Protein AF-0000000084537344 (afdb_homodimer)

Organism: NCBI:txid1434108

Radius of gyration: 18.55 Å; Cα contacts (8 Å, |Δi|>4): 635; chains: 2; bounding box: 36×54×53 Å

Nearest PDB structures (fol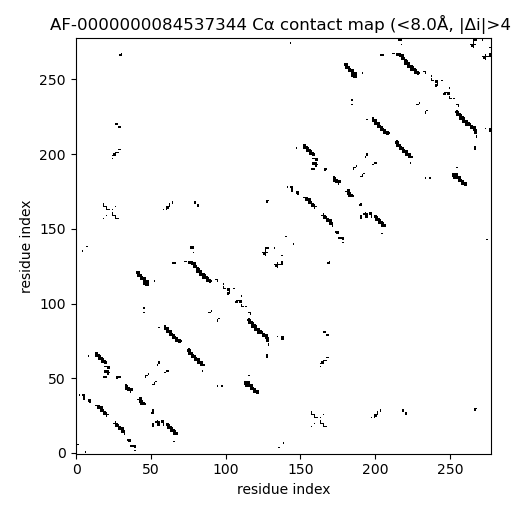dseek):
  3in6-assembly1_B  TM=8.539E-01  e=4.426E-10  Syntrophomonas wolfei subsp. wolfei str. Goettingen G311
  7kq2-assembly1_A  TM=8.344E-01  e=8.723E-08  Streptococcus sp.
  7kpz-assembly1_A  TM=8.239E-01  e=2.965E-07  Streptococcus sp.
  2htd-assembly1_A  TM=7.863E-01  e=4.049E-06  Lactobacillus delbrueckii subsp. bulgaricus ATCC BAA-365
  5jv4-assembly2_E  TM=6.697E-01  e=5.528E-05  Mycolicibacterium smegmatis

InterPro domains:
  IPR011576 Pyridoxamine 5'-phosphate oxidase, N-terminal [PF01243] (7-120)
  IPR012349 FMN-binding split barrel [G3DSA:2.30.110.10] (1-130)

pLDDT: mean 96.28, std 4.37, range [62.84, 98.94]

Sequence (278 aa):
MTSKLMDYFNKQPRIGVLSTASKDGKVDSAVFGSPQMIDEKTVVVATGKNRTFSNLQENPYAMFLIMEPGADIMAWKGIRVYLKLKESATSGEMLDMIKSQIAKMAGEEAAKMIYATATFEIIELRPLVDMGQGWEKSIMTSKLMDYFNKQPRIGVLSTASKDGKVDSAVFGSPQMIDEKTVVVATGKNRTFSNLQENPYAMFLIMEPGADIMAWKGIRVYLKLKESATSGEMLDMIKSQIAKMAGEEAAKMIYATATFEIIELRPLVDMGQGWEKSI

Foldseek 3Di:
DADPVQCVVLDPDWWKKKKAAAPVGRIDIDTANAWHDPHPWKIKGWAAPDPRVVRCVHFFKMKMWIWDDDPDPVGIATKIWIKGWPDKDQDDDVLVVSLVVCCVVPNNVRSVRTGMMTMITTDDMAIPDHPPPGNVVRD/DADPVQCVVLDPDWWKKKKAAAPVGRIDIDTANAWHDPHPWKIKGWAAPDPRVVRCVHFFKMKMWIWDDDPDPVGIFTKIWIKGWPDKDQDDDVLVVSLVVCCVVPNNVRSVRTGMMTMITTDDMAIPDHPPPGNVVRD

Solvent-accessible surface area (backbone atoms only — not comparable to full-atom values): 14701 Å² total; per-residue (Å²): 132,81,50,72,63,48,52,59,63,54,47,77,89,68,48,29,38,42,30,29,17,26,72,89,26,51,37,48,72,40,77,45,80,52,59,34,57,81,50,97,50,34,36,38,31,62,36,36,91,42,69,64,49,56,16,48,74,65,21,48,28,25,26,43,37,37,51,42,90,45,95,45,79,88,56,37,31,21,33,33,40,30,32,36,55,75,50,69,39,75,63,56,70,66,48,51,52,51,36,52,52,35,27,74,75,68,31,62,74,57,22,67,50,53,46,32,34,39,35,25,37,61,76,48,76,35,22,51,76,76,82,79,73,51,36,76,75,24,103,131,81,49,74,63,47,52,60,64,56,48,77,88,70,50,31,38,42,31,29,16,25,73,89,27,52,36,48,71,40,78,45,80,52,59,34,59,82,49,96,51,33,36,38,30,63,36,38,92,42,69,64,49,57,18,49,75,63,22,47,28,24,26,42,36,37,51,40,90,45,95,45,82,89,55,36,31,21,32,32,40,30,30,35,55,73,49,70,39,74,63,57,69,67,49,53,52,52,35,53,53,35,26,73,76,69,30,61,72,56,23,68,50,51,44,30,33,38,34,26,36,62,76,46,77,35,23,50,75,76,81,80,72,52,37,75,74,24,104

Structure (mmCIF, N/CA/C/O backbone):
data_AF-0000000084537344-model_v1
#
loop_
_entity.id
_entity.type
_entity.pdbx_description
1 polymer "Pyridoxamine 5'-phosphate oxidase N-terminal domain-containing protein"
#
loop_
_atom_site.group_PDB
_atom_site.id
_atom_site.type_symbol
_atom_site.label_atom_id
_atom_site.label_alt_id
_atom_site.label_comp_id
_atom_site.label_asym_id
_atom_site.label_entity_id
_atom_site.label_seq_id
_atom_site.pdbx_PDB_ins_code
_atom_site.Cartn_x
_atom_site.Cartn_y
_atom_site.Cartn_z
_atom_site.occupancy
_atom_site.B_iso_or_equiv
_atom_site.auth_seq_id
_atom_site.auth_comp_id
_atom_site.auth_asym_id
_atom_site.auth_atom_id
_atom_site.pdbx_PDB_model_num
ATOM 1 N N . MET A 1 1 ? 9.188 12.961 26.266 1 62.84 1 MET A N 1
ATOM 2 C CA . MET A 1 1 ? 9.992 11.984 25.547 1 62.84 1 MET A CA 1
ATOM 3 C C . MET A 1 1 ? 9.148 11.227 24.516 1 62.84 1 MET A C 1
ATOM 5 O O . MET A 1 1 ? 7.988 10.906 24.781 1 62.84 1 MET A O 1
ATOM 9 N N . THR A 1 2 ? 9.617 11.172 23.25 1 76.44 2 THR A N 1
ATOM 10 C CA . THR A 1 2 ? 8.805 10.484 22.25 1 76.44 2 THR A CA 1
ATOM 11 C C . THR A 1 2 ? 8.914 8.977 22.422 1 76.44 2 THR A C 1
ATOM 13 O O . THR A 1 2 ? 9.867 8.477 23.016 1 76.44 2 THR A O 1
ATOM 16 N N . SER A 1 3 ? 7.832 8.32 22.125 1 91.75 3 SER A N 1
ATOM 17 C CA . SER A 1 3 ? 7.84 6.863 22.188 1 91.75 3 SER A CA 1
ATOM 18 C C . SER A 1 3 ? 8.641 6.266 21.031 1 91.75 3 SER A C 1
ATOM 20 O O . SER A 1 3 ? 8.922 6.945 20.047 1 91.75 3 SER A O 1
ATOM 22 N N . LYS A 1 4 ? 9.062 5.023 21.25 1 94.88 4 LYS A N 1
ATOM 23 C CA . LYS A 1 4 ? 9.75 4.262 20.203 1 94.88 4 LYS A CA 1
ATOM 24 C C . LYS A 1 4 ? 8.961 4.277 18.891 1 94.88 4 LYS A C 1
ATOM 26 O O . LYS A 1 4 ? 9.539 4.418 17.812 1 94.88 4 LYS A O 1
ATOM 31 N N . LEU A 1 5 ? 7.633 4.145 18.984 1 96.69 5 LEU A N 1
ATOM 32 C CA . LEU A 1 5 ? 6.758 4.148 17.828 1 96.69 5 LEU A CA 1
ATOM 33 C C . LEU A 1 5 ? 6.816 5.492 17.109 1 96.69 5 LEU A C 1
ATOM 35 O O . LEU A 1 5 ? 7 5.543 15.883 1 96.69 5 LEU A O 1
ATOM 39 N N . MET A 1 6 ? 6.625 6.539 17.859 1 97.38 6 MET A N 1
ATOM 40 C CA . MET A 1 6 ? 6.625 7.879 17.266 1 97.38 6 MET A CA 1
ATOM 41 C C . MET A 1 6 ? 7.965 8.18 16.594 1 97.38 6 MET A C 1
ATOM 43 O O . MET A 1 6 ? 8.008 8.75 15.516 1 97.38 6 MET A O 1
ATOM 47 N N . ASP A 1 7 ? 9.094 7.766 17.266 1 97.19 7 ASP A N 1
ATOM 48 C CA . ASP A 1 7 ? 10.422 7.98 16.703 1 97.19 7 ASP A CA 1
ATOM 49 C C . ASP A 1 7 ? 10.586 7.246 15.375 1 97.19 7 ASP A C 1
ATOM 51 O O . ASP A 1 7 ? 11.078 7.816 14.398 1 97.19 7 ASP A O 1
ATOM 55 N N . TYR A 1 8 ? 10.133 6.031 15.359 1 97.56 8 TYR A N 1
ATOM 56 C CA . TYR A 1 8 ? 10.258 5.227 14.148 1 97.56 8 TYR A CA 1
ATOM 57 C C . TYR A 1 8 ? 9.352 5.762 13.047 1 97.56 8 TYR A C 1
ATOM 59 O O . TYR A 1 8 ? 9.789 5.926 11.906 1 97.56 8 TYR A O 1
ATOM 67 N N . PHE A 1 9 ? 8.125 6.094 13.43 1 98.19 9 PHE A N 1
ATOM 68 C CA . PHE A 1 9 ? 7.105 6.535 12.484 1 98.19 9 PHE A CA 1
ATOM 69 C C . PHE A 1 9 ? 7.527 7.828 11.797 1 98.19 9 PHE A C 1
ATOM 71 O O . PHE A 1 9 ? 7.297 8.008 10.602 1 98.19 9 PHE A O 1
ATOM 78 N N . ASN A 1 10 ? 8.164 8.688 12.539 1 97.19 10 ASN A N 1
ATOM 79 C CA . ASN A 1 10 ? 8.43 10.039 12.047 1 97.19 10 ASN A CA 1
ATOM 80 C C . ASN A 1 10 ? 9.82 10.141 11.43 1 97.19 10 ASN A C 1
ATOM 82 O O . ASN A 1 10 ? 10.141 11.133 10.773 1 97.19 10 ASN A O 1
ATOM 86 N N . LYS A 1 11 ? 10.602 9.102 11.547 1 95.69 11 LYS A N 1
ATOM 87 C CA . LYS A 1 11 ? 11.969 9.117 11.023 1 95.69 11 LYS A CA 1
ATOM 88 C C . LYS A 1 11 ? 11.969 9.227 9.5 1 95.69 11 LYS A C 1
ATOM 90 O O . LYS A 1 11 ? 11.188 8.555 8.82 1 95.69 11 LYS A O 1
ATOM 95 N N . GLN A 1 12 ? 12.898 10.102 8.93 1 91.62 12 GLN A N 1
ATOM 96 C CA . GLN A 1 12 ? 13.094 10.266 7.488 1 91.62 12 GLN A CA 1
ATOM 97 C C . GLN A 1 12 ? 14.555 10.047 7.105 1 91.62 12 GLN A C 1
ATOM 99 O O . GLN A 1 12 ? 15.461 10.297 7.91 1 91.62 12 GLN A O 1
ATOM 104 N N . PRO A 1 13 ? 14.836 9.641 5.895 1 91.25 13 PRO A N 1
ATOM 105 C CA . PRO A 1 13 ? 13.867 9.242 4.871 1 91.25 13 PRO A CA 1
ATOM 106 C C . PRO A 1 13 ? 13.219 7.898 5.168 1 91.25 13 PRO A C 1
ATOM 108 O O . PRO A 1 13 ? 13.75 7.109 5.953 1 91.25 13 PRO A O 1
ATOM 111 N N . ARG A 1 14 ? 11.984 7.652 4.695 1 94.19 14 ARG A N 1
ATOM 112 C CA . ARG A 1 14 ? 11.32 6.359 4.805 1 94.19 14 ARG A CA 1
ATOM 113 C C . ARG A 1 14 ? 10.453 6.082 3.574 1 94.19 14 ARG A C 1
ATOM 115 O O . ARG A 1 14 ? 10.109 7.004 2.836 1 94.19 14 ARG A O 1
ATOM 122 N N . ILE A 1 15 ? 10.141 4.848 3.342 1 97.12 15 ILE A N 1
ATOM 123 C CA . ILE A 1 15 ? 9.188 4.43 2.318 1 97.12 15 ILE A CA 1
ATOM 124 C C . ILE A 1 15 ? 7.824 4.168 2.955 1 97.12 15 ILE A C 1
ATOM 126 O O . ILE A 1 15 ? 7.676 3.25 3.766 1 97.12 15 ILE A O 1
ATOM 130 N N . GLY A 1 16 ? 6.887 4.98 2.613 1 98.25 16 GLY A N 1
ATOM 131 C CA . GLY A 1 16 ? 5.543 4.855 3.15 1 98.25 16 GLY A CA 1
ATOM 132 C C . GLY A 1 16 ? 4.473 4.793 2.076 1 98.25 16 GLY A C 1
ATOM 133 O O . GLY A 1 16 ? 4.559 5.496 1.066 1 98.25 16 GLY A O 1
ATOM 134 N N . VAL A 1 17 ? 3.494 3.953 2.246 1 98.75 17 VAL A N 1
ATOM 135 C CA . VAL A 1 17 ? 2.355 3.814 1.343 1 98.75 17 VAL A CA 1
ATOM 136 C C . VAL A 1 17 ? 1.055 4.039 2.111 1 98.75 17 VAL A C 1
ATOM 138 O O . VAL A 1 17 ? 0.789 3.357 3.104 1 98.75 17 VAL A O 1
ATOM 141 N N . LEU A 1 18 ? 0.277 5.008 1.71 1 98.94 18 LEU A N 1
ATOM 142 C CA . LEU A 1 18 ? -1.048 5.254 2.27 1 98.94 18 LEU A CA 1
ATOM 143 C C . LEU A 1 18 ? -2.133 4.645 1.387 1 98.94 18 LEU A C 1
ATOM 145 O O . LEU A 1 18 ? -2.17 4.895 0.18 1 98.94 18 LEU A O 1
ATOM 149 N N . SER A 1 19 ? -2.949 3.809 1.986 1 98.94 19 SER A N 1
ATOM 150 C CA . SER A 1 19 ? -4.023 3.148 1.254 1 98.94 19 SER A CA 1
ATOM 151 C C . SER A 1 19 ? -5.391 3.543 1.805 1 98.94 19 SER A C 1
ATOM 153 O O . SER A 1 19 ? -5.566 3.664 3.02 1 98.94 19 SER A O 1
ATOM 155 N N . THR A 1 20 ? -6.32 3.785 0.972 1 98.94 20 THR A N 1
ATOM 156 C CA . THR A 1 20 ? -7.703 4.152 1.271 1 98.94 20 THR A CA 1
ATOM 157 C C . THR A 1 20 ? -8.672 3.402 0.362 1 98.94 20 THR A C 1
ATOM 159 O O . THR A 1 20 ? -8.25 2.684 -0.547 1 98.94 20 THR A O 1
ATOM 162 N N . ALA A 1 21 ? -9.961 3.477 0.646 1 98.94 21 ALA A N 1
ATOM 163 C CA . ALA A 1 21 ? -10.984 2.9 -0.224 1 98.94 21 ALA A CA 1
ATOM 164 C C . ALA A 1 21 ? -12.203 3.816 -0.32 1 98.94 21 ALA A C 1
ATOM 166 O O . ALA A 1 21 ? -12.523 4.535 0.629 1 98.94 21 ALA A O 1
ATOM 167 N N . SER A 1 22 ? -12.805 3.799 -1.494 1 98.75 22 SER A N 1
ATOM 168 C CA . SER A 1 22 ? -14.078 4.488 -1.641 1 98.75 22 SER A CA 1
ATOM 169 C C . SER A 1 22 ? -15.188 3.764 -0.887 1 98.75 22 SER A C 1
ATOM 171 O O . SER A 1 22 ? -14.984 2.654 -0.389 1 98.75 22 SER A O 1
ATOM 173 N N . LYS A 1 23 ? -16.328 4.402 -0.849 1 98.25 23 LYS A N 1
ATOM 174 C CA . LYS A 1 23 ? -17.484 3.799 -0.203 1 98.25 23 LYS A CA 1
ATOM 175 C C . LYS A 1 23 ? -17.891 2.508 -0.903 1 98.25 23 LYS A C 1
ATOM 177 O O . LYS A 1 23 ? -18.438 1.598 -0.271 1 98.25 23 LYS A O 1
ATOM 182 N N . ASP A 1 24 ? -17.609 2.375 -2.205 1 97.88 24 ASP A N 1
ATOM 183 C CA . ASP A 1 24 ? -17.984 1.191 -2.98 1 97.88 24 ASP A CA 1
ATOM 184 C C . ASP A 1 24 ? -16.875 0.14 -2.924 1 97.88 24 ASP A C 1
ATOM 186 O O . ASP A 1 24 ? -16.953 -0.89 -3.596 1 97.88 24 ASP A O 1
ATOM 190 N N . GLY A 1 25 ? -15.812 0.431 -2.156 1 98.38 25 GLY A N 1
ATOM 191 C CA . GLY A 1 25 ? -14.797 -0.578 -1.911 1 98.38 25 GLY A CA 1
ATOM 192 C C . GLY A 1 25 ? -13.609 -0.472 -2.854 1 98.38 25 GLY A C 1
ATOM 193 O O . GLY A 1 25 ? -12.688 -1.28 -2.787 1 98.38 25 GLY A O 1
ATOM 194 N N . LYS A 1 26 ? -13.594 0.46 -3.766 1 98.81 26 LYS A N 1
ATOM 195 C CA . LYS A 1 26 ? -12.461 0.629 -4.672 1 98.81 26 LYS A CA 1
ATOM 196 C C . LYS A 1 26 ? -11.242 1.182 -3.938 1 98.81 26 LYS A C 1
ATOM 198 O O . LYS A 1 26 ? -11.273 2.305 -3.43 1 98.81 26 LYS A O 1
ATOM 203 N N . VAL A 1 27 ? -10.18 0.455 -3.996 1 98.81 27 VAL A N 1
ATOM 204 C CA . VAL A 1 27 ? -9 0.726 -3.18 1 98.81 27 VAL A CA 1
ATOM 205 C C . VAL A 1 27 ? -8.023 1.61 -3.953 1 98.81 27 VAL A C 1
ATOM 207 O O . VAL A 1 27 ? -7.902 1.487 -5.176 1 98.81 27 VAL A O 1
ATOM 210 N N . ASP A 1 28 ? -7.398 2.527 -3.273 1 98.81 28 ASP A N 1
ATOM 211 C CA . ASP A 1 28 ? -6.328 3.363 -3.803 1 98.81 28 ASP A CA 1
ATOM 212 C C . ASP A 1 28 ? -5.113 3.352 -2.877 1 98.81 28 ASP A C 1
ATOM 214 O O . ASP A 1 28 ? -5.262 3.344 -1.653 1 98.81 28 ASP A O 1
ATOM 218 N N . SER A 1 29 ? -3.926 3.26 -3.432 1 98.81 29 SER A N 1
ATOM 219 C CA . SER A 1 29 ? -2.674 3.377 -2.691 1 98.81 29 SER A CA 1
ATOM 220 C C . SER A 1 29 ? -1.705 4.328 -3.389 1 98.81 29 SER A C 1
ATOM 222 O O . SER A 1 29 ? -1.649 4.371 -4.621 1 98.81 29 SER A O 1
ATOM 224 N N . ALA A 1 30 ? -0.976 5.008 -2.621 1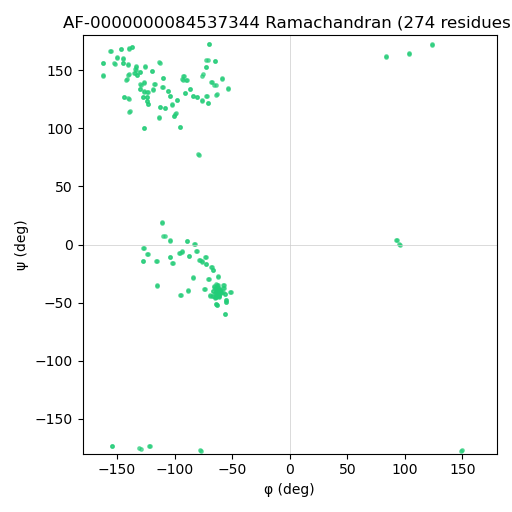 98.38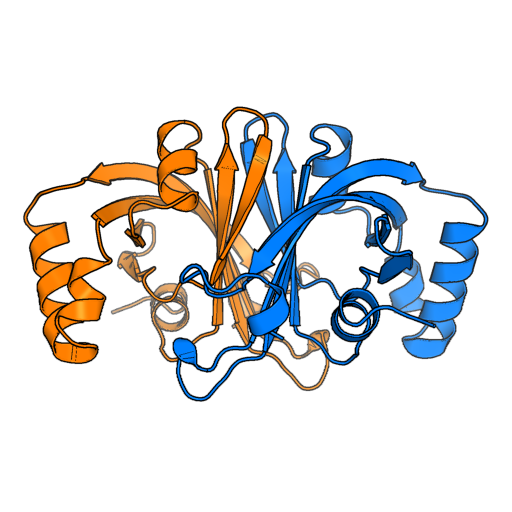 30 ALA A N 1
ATOM 225 C CA . ALA A 1 30 ? 0.049 5.906 -3.146 1 98.38 30 ALA A CA 1
ATOM 226 C C . ALA A 1 30 ? 1.201 6.062 -2.158 1 98.38 30 ALA A C 1
ATOM 228 O O . ALA A 1 30 ? 1.027 5.852 -0.955 1 98.38 30 ALA A O 1
ATOM 229 N N . VAL A 1 31 ? 2.359 6.402 -2.691 1 97.31 31 VAL A N 1
ATOM 230 C CA . VAL A 1 31 ? 3.498 6.723 -1.838 1 97.31 31 VAL A CA 1
ATOM 231 C C . VAL A 1 31 ? 3.27 8.07 -1.157 1 97.31 31 VAL A C 1
ATOM 233 O O . VAL A 1 31 ? 2.912 9.055 -1.813 1 97.31 31 VAL A O 1
ATOM 236 N N . PHE A 1 32 ? 3.404 8.086 0.152 1 96.44 32 PHE A N 1
ATOM 237 C CA . PHE A 1 32 ? 3.213 9.297 0.937 1 96.44 32 PHE A CA 1
ATOM 238 C C . PHE A 1 32 ? 4.387 9.523 1.885 1 96.44 32 PHE A C 1
ATOM 240 O O . PHE A 1 32 ? 4.805 8.602 2.586 1 96.44 32 PHE A O 1
ATOM 247 N N . GLY A 1 33 ? 4.879 10.703 1.943 1 94.06 33 GLY A N 1
ATOM 248 C CA . GLY A 1 33 ? 5.879 11.102 2.918 1 94.06 33 GLY A CA 1
ATOM 249 C C . GLY A 1 33 ? 5.312 11.953 4.039 1 94.06 33 GLY A C 1
ATOM 250 O O . GLY A 1 33 ? 5.93 12.086 5.098 1 94.06 33 GLY A O 1
ATOM 251 N N . SER A 1 34 ? 4.141 12.422 3.977 1 93.19 34 SER A N 1
ATOM 252 C CA . SER A 1 34 ? 3.621 13.5 4.805 1 93.19 34 SER A CA 1
ATOM 253 C C . SER A 1 34 ? 3.127 12.977 6.148 1 93.19 34 SER A C 1
ATOM 255 O O . SER A 1 34 ? 3.027 13.734 7.117 1 93.19 34 SER A O 1
ATOM 257 N N . PRO A 1 35 ? 2.67 11.719 6.25 1 97.75 35 PRO A N 1
ATOM 258 C CA . PRO A 1 35 ? 2.121 11.297 7.543 1 97.75 35 PRO A CA 1
ATOM 259 C C . PRO A 1 35 ? 3.092 11.531 8.703 1 97.75 35 PRO A C 1
ATOM 261 O O . PRO A 1 35 ? 4.277 11.203 8.594 1 97.75 35 PRO A O 1
ATOM 264 N N . GLN A 1 36 ? 2.508 12.094 9.758 1 97.38 36 GLN A N 1
ATOM 265 C CA . GLN A 1 36 ? 3.252 12.43 10.969 1 97.38 36 GLN A CA 1
ATOM 266 C C . GLN A 1 36 ? 2.443 12.102 12.219 1 97.38 36 GLN A C 1
ATOM 268 O O . GLN A 1 36 ? 1.302 12.539 12.359 1 97.38 36 GLN A O 1
ATOM 273 N N . MET A 1 37 ? 3.088 11.289 13.094 1 98.06 37 MET A N 1
ATOM 274 C CA . MET A 1 37 ? 2.492 11.141 14.414 1 98.06 37 MET A CA 1
ATOM 275 C C . MET A 1 37 ? 2.748 12.375 15.273 1 98.06 37 MET A C 1
ATOM 277 O O . MET A 1 37 ? 3.898 12.758 15.492 1 98.06 37 MET A O 1
ATOM 281 N N . ILE A 1 38 ? 1.652 12.969 15.766 1 96.62 38 ILE A N 1
ATOM 282 C CA . ILE A 1 38 ? 1.822 14.172 16.578 1 96.62 38 ILE A CA 1
ATOM 283 C C . ILE A 1 38 ? 1.681 13.82 18.047 1 96.62 38 ILE A C 1
ATOM 285 O O . ILE A 1 38 ? 2.041 14.617 18.922 1 96.62 38 ILE A O 1
ATOM 289 N N . ASP A 1 39 ? 1.181 12.75 18.328 1 96.06 39 ASP A N 1
ATOM 290 C CA . ASP A 1 39 ? 1.206 12.07 19.625 1 96.06 39 ASP A CA 1
ATOM 291 C C . ASP A 1 39 ? 1.055 10.562 19.453 1 96.06 39 ASP A C 1
ATOM 293 O O . ASP A 1 39 ? 1.035 10.062 18.328 1 96.06 39 ASP A O 1
ATOM 297 N N . GLU A 1 40 ? 0.933 9.797 20.438 1 93.31 40 GLU A N 1
ATOM 298 C CA . GLU A 1 40 ? 1.04 8.336 20.359 1 93.31 40 GLU A CA 1
ATOM 299 C C . GLU A 1 40 ? -0.19 7.727 19.688 1 93.31 40 GLU A C 1
ATOM 301 O O . GLU A 1 40 ? -0.176 6.559 19.297 1 93.31 40 GLU A O 1
ATOM 306 N N . LYS A 1 41 ? -1.208 8.492 19.484 1 96.94 41 LYS A N 1
ATOM 307 C CA . LYS A 1 41 ? -2.451 7.902 19 1 96.94 41 LYS A CA 1
ATOM 308 C C . LYS A 1 41 ? -2.949 8.633 17.75 1 96.94 41 LYS A C 1
ATOM 310 O O . LYS A 1 41 ? -3.967 8.25 17.172 1 96.94 41 LYS A O 1
ATOM 315 N N . THR A 1 42 ? -2.246 9.688 17.344 1 98.31 42 THR A N 1
ATOM 316 C CA . THR A 1 42 ? -2.781 10.562 16.312 1 98.31 42 THR A CA 1
ATOM 317 C C . THR A 1 42 ? -1.78 10.734 15.18 1 98.31 42 THR A C 1
ATOM 319 O O . THR A 1 42 ? -0.597 10.984 15.414 1 98.31 42 THR A O 1
ATOM 322 N N . VAL A 1 43 ? -2.232 10.578 14.008 1 98.75 43 VAL A N 1
ATOM 323 C CA . VAL A 1 43 ? -1.445 10.805 12.797 1 98.75 43 VAL A CA 1
ATOM 324 C C . VAL A 1 43 ? -2.082 11.922 11.969 1 98.75 43 VAL A C 1
ATOM 326 O O . VAL A 1 43 ? -3.299 11.938 11.773 1 98.75 43 VAL A O 1
ATOM 329 N N . VAL A 1 44 ? -1.299 12.859 11.516 1 98.62 44 VAL A N 1
ATOM 330 C CA . VAL A 1 44 ? -1.747 13.898 10.586 1 98.62 44 VAL A CA 1
ATOM 331 C C . VAL A 1 44 ? -1.113 13.672 9.219 1 98.62 44 VAL A C 1
ATOM 333 O O . VAL A 1 44 ? 0.084 13.398 9.117 1 98.62 44 VAL A O 1
ATOM 336 N N . VAL A 1 45 ? -1.929 13.797 8.188 1 98.56 45 VAL A N 1
ATOM 337 C CA . VAL A 1 45 ? -1.489 13.633 6.805 1 98.56 45 VAL A CA 1
ATOM 338 C C . VAL A 1 45 ? -1.826 14.891 6.004 1 98.56 45 VAL A C 1
ATOM 340 O O . VAL A 1 45 ? -2.951 15.391 6.066 1 98.56 45 VAL A O 1
ATOM 343 N N . ALA A 1 46 ? -0.858 15.438 5.344 1 98.25 46 ALA A N 1
ATOM 344 C CA . ALA A 1 46 ? -1.105 16.438 4.309 1 98.25 46 ALA A CA 1
ATOM 345 C C . ALA A 1 46 ? -1.267 15.789 2.941 1 98.25 46 ALA A C 1
ATOM 347 O O . ALA A 1 46 ? -0.483 14.914 2.568 1 98.25 46 ALA A O 1
ATOM 348 N N . THR A 1 47 ? -2.326 16.141 2.203 1 98.12 47 THR A N 1
ATOM 349 C CA . THR A 1 47 ? -2.617 15.516 0.921 1 98.12 47 THR A CA 1
ATOM 350 C C . THR A 1 47 ? -3.107 16.547 -0.09 1 98.12 47 THR A C 1
ATOM 352 O O . THR A 1 47 ? -3.572 17.625 0.289 1 98.12 47 THR A O 1
ATOM 355 N N . GLY A 1 48 ? -2.906 16.219 -1.333 1 97.5 48 GLY A N 1
ATOM 356 C CA . GLY A 1 48 ? -3.529 17.016 -2.383 1 97.5 48 GLY A CA 1
ATOM 357 C C . GLY A 1 48 ? -5.004 16.703 -2.566 1 97.5 48 GLY A C 1
ATOM 358 O O . GLY A 1 48 ? -5.586 15.938 -1.794 1 97.5 48 GLY A O 1
ATOM 359 N N . LYS A 1 49 ? -5.562 17.422 -3.613 1 97.5 49 LYS A N 1
ATOM 360 C CA . LYS A 1 49 ? -6.906 17.078 -4.07 1 97.5 49 LYS A CA 1
ATOM 361 C C . LYS A 1 49 ? -6.875 15.859 -4.988 1 97.5 49 LYS A C 1
ATOM 363 O O . LYS A 1 49 ? -6.938 16 -6.211 1 97.5 49 LYS A O 1
ATOM 368 N N . ASN A 1 50 ? -6.75 14.75 -4.395 1 97.69 50 ASN A N 1
ATOM 369 C CA . ASN A 1 50 ? -6.512 13.516 -5.141 1 97.69 50 ASN A CA 1
ATOM 370 C C . ASN A 1 50 ? -7.469 12.406 -4.707 1 97.69 50 ASN A C 1
ATOM 372 O O . ASN A 1 50 ? -8.414 12.656 -3.957 1 97.69 50 ASN A O 1
ATOM 376 N N . ARG A 1 51 ? -7.309 11.234 -5.223 1 98.12 51 ARG A N 1
ATOM 377 C CA . ARG A 1 51 ? -8.18 10.094 -4.953 1 98.12 51 ARG A CA 1
ATOM 378 C C . ARG A 1 51 ? -8.164 9.727 -3.475 1 98.12 51 ARG A C 1
ATOM 380 O O . ARG A 1 51 ? -9.188 9.336 -2.916 1 98.12 51 ARG A O 1
ATOM 387 N N . THR A 1 52 ? -6.973 9.797 -2.855 1 98.69 52 THR A N 1
ATOM 388 C CA . THR A 1 52 ? -6.867 9.523 -1.427 1 98.69 52 THR A CA 1
ATOM 389 C C . THR A 1 52 ? -7.82 10.414 -0.633 1 98.69 52 THR A C 1
ATOM 391 O O . THR A 1 52 ? -8.625 9.922 0.162 1 98.69 52 THR A O 1
ATOM 394 N N . PHE A 1 53 ? -7.773 11.688 -0.922 1 98.81 53 PHE A N 1
ATOM 395 C CA . PHE A 1 53 ? -8.625 12.617 -0.191 1 98.81 53 PHE A CA 1
ATOM 396 C C . PHE A 1 53 ? -10.094 12.375 -0.514 1 98.81 53 PHE A C 1
ATOM 398 O O . PHE A 1 53 ? -10.945 12.398 0.38 1 98.81 53 PHE A O 1
ATOM 405 N N . SER A 1 54 ? -10.367 12.188 -1.793 1 98.75 54 SER A N 1
ATOM 406 C CA . SER A 1 54 ? -11.734 11.891 -2.197 1 98.75 54 SER A CA 1
ATOM 407 C C . SER A 1 54 ? -12.281 10.672 -1.46 1 98.75 54 SER A C 1
ATOM 409 O O . SER A 1 54 ? -13.391 10.711 -0.927 1 98.75 54 SER A O 1
ATOM 411 N N . ASN A 1 55 ? -11.539 9.578 -1.398 1 98.88 55 ASN A N 1
ATOM 412 C CA . ASN A 1 55 ? -11.953 8.383 -0.677 1 98.88 55 ASN A CA 1
ATOM 413 C C . ASN A 1 55 ? -12.258 8.688 0.789 1 98.88 55 ASN A C 1
ATOM 415 O O . ASN A 1 55 ? -13.266 8.234 1.327 1 98.88 55 ASN A O 1
ATOM 419 N N . LEU A 1 56 ? -11.414 9.5 1.422 1 98.88 56 LEU A N 1
ATOM 420 C CA . LEU A 1 56 ? -11.508 9.766 2.854 1 98.88 56 LEU A CA 1
ATOM 421 C C . LEU A 1 56 ? -12.766 10.562 3.178 1 98.88 56 LEU A C 1
ATOM 423 O O . LEU A 1 56 ? -13.219 10.562 4.324 1 98.88 56 LEU A O 1
ATOM 427 N N . GLN A 1 57 ? -13.336 11.211 2.152 1 98.75 57 GLN A N 1
ATOM 428 C CA . GLN A 1 57 ? -14.562 11.969 2.379 1 98.75 57 GLN A CA 1
ATOM 429 C C . GLN A 1 57 ? -15.766 11.039 2.494 1 98.75 57 GLN A C 1
ATOM 431 O O . GLN A 1 57 ? -16.828 11.445 2.98 1 98.75 57 GLN A O 1
ATOM 436 N N . GLU A 1 58 ? -15.656 9.781 2.102 1 98.75 58 GLU A N 1
ATOM 437 C CA . GLU A 1 58 ? -16.812 8.891 2.113 1 98.75 58 GLU A CA 1
ATOM 438 C C . GLU A 1 58 ? -16.5 7.602 2.867 1 98.75 58 GLU A C 1
ATOM 440 O O . GLU A 1 58 ? -17.422 6.836 3.189 1 98.75 58 GLU A O 1
ATOM 445 N N . ASN A 1 59 ? -15.305 7.281 3.158 1 98.81 59 ASN A N 1
ATOM 446 C CA . ASN A 1 59 ? -14.82 6.141 3.928 1 98.81 59 ASN A CA 1
ATOM 447 C C . ASN A 1 59 ? -13.68 6.535 4.852 1 98.81 59 ASN A C 1
ATOM 449 O O . ASN A 1 59 ? -12.57 6.832 4.391 1 98.81 59 ASN A O 1
ATOM 453 N N . PRO A 1 60 ? -13.852 6.477 6.117 1 98.88 60 PRO A N 1
ATOM 454 C CA . PRO A 1 60 ? -12.891 7.082 7.043 1 98.88 60 PRO A CA 1
ATOM 455 C C . PRO A 1 60 ? -11.664 6.199 7.281 1 98.88 60 PRO A C 1
ATOM 457 O O . PRO A 1 60 ? -10.727 6.613 7.969 1 98.88 60 PRO A O 1
ATOM 460 N N . TYR A 1 61 ? -11.656 5.023 6.758 1 98.94 61 TYR A N 1
ATOM 461 C CA . TYR A 1 61 ? -10.586 4.094 7.086 1 98.94 61 TYR A CA 1
ATOM 462 C C . TYR A 1 61 ? -9.414 4.242 6.121 1 98.94 61 TYR A C 1
ATOM 464 O O . TYR A 1 61 ? -9.617 4.441 4.922 1 98.94 61 TYR A O 1
ATOM 472 N N . ALA A 1 62 ? -8.242 4.141 6.641 1 98.94 62 ALA A N 1
ATOM 473 C CA . ALA A 1 62 ? -6.98 4.156 5.895 1 98.94 62 ALA A CA 1
ATOM 474 C C . ALA A 1 62 ? -5.941 3.254 6.559 1 98.94 62 ALA A C 1
ATOM 476 O O . ALA A 1 62 ? -6.164 2.74 7.656 1 98.94 62 ALA A O 1
ATOM 477 N N . MET A 1 63 ? -4.883 3.01 5.871 1 98.81 63 MET A N 1
ATOM 478 C CA . MET A 1 63 ? -3.748 2.258 6.398 1 98.81 63 MET A CA 1
ATOM 479 C C . MET A 1 63 ? -2.432 2.814 5.867 1 98.81 63 MET A C 1
ATOM 481 O O . MET A 1 63 ? -2.295 3.061 4.668 1 98.81 63 MET A O 1
ATOM 485 N N . PHE A 1 64 ? -1.553 3.115 6.734 1 98.94 64 PHE A N 1
ATOM 486 C CA . PHE A 1 64 ? -0.228 3.59 6.352 1 98.94 64 PHE A CA 1
ATOM 487 C C . PHE A 1 64 ? 0.827 2.523 6.621 1 98.94 64 PHE A C 1
ATOM 489 O O . PHE A 1 64 ? 1.017 2.105 7.766 1 98.94 64 PHE A O 1
ATOM 496 N N . LEU A 1 65 ? 1.471 2.055 5.625 1 98.88 65 LEU A N 1
ATOM 497 C CA . LEU A 1 65 ? 2.516 1.036 5.668 1 98.88 65 LEU A CA 1
ATOM 498 C C . LEU A 1 65 ? 3.896 1.668 5.547 1 98.88 65 LEU A C 1
ATOM 500 O O . LEU A 1 65 ? 4.156 2.42 4.602 1 98.88 65 LEU A O 1
ATOM 504 N N . ILE A 1 66 ? 4.746 1.496 6.523 1 98.75 66 ILE A N 1
ATOM 505 C CA . ILE A 1 66 ? 6.148 1.895 6.457 1 98.75 66 ILE A CA 1
ATOM 506 C C . ILE A 1 66 ? 7.031 0.658 6.285 1 98.75 66 ILE A C 1
ATOM 508 O O . ILE A 1 66 ? 6.875 -0.326 7.012 1 98.75 66 ILE A O 1
ATOM 512 N N . MET A 1 67 ? 7.965 0.765 5.309 1 98.25 67 MET A N 1
ATOM 513 C CA . MET A 1 67 ? 8.805 -0.41 5.094 1 98.25 67 MET A CA 1
ATOM 514 C C . MET A 1 67 ? 10.273 -0.014 4.949 1 98.25 67 MET A C 1
ATOM 516 O O . MET A 1 67 ? 10.578 1.064 4.441 1 98.25 67 MET A O 1
ATOM 520 N N . GLU A 1 68 ? 11.125 -0.828 5.367 1 97.19 68 GLU A N 1
ATOM 521 C CA . GLU A 1 68 ? 12.578 -0.805 5.195 1 97.19 68 GLU A CA 1
ATOM 522 C C . GLU A 1 68 ? 13.086 -2.117 4.605 1 97.19 68 GLU A C 1
ATOM 524 O O . GLU A 1 68 ? 13.289 -3.09 5.332 1 97.19 68 GLU A O 1
ATOM 529 N N . PRO A 1 69 ? 13.328 -2.049 3.295 1 94.62 69 PRO A N 1
ATOM 530 C CA . PRO A 1 69 ? 13.758 -3.299 2.666 1 94.62 69 PRO A CA 1
ATOM 531 C C . PRO A 1 69 ? 15.039 -3.855 3.277 1 94.62 69 PRO A C 1
ATOM 533 O O . PRO A 1 69 ? 15.922 -3.09 3.67 1 94.62 69 PRO A O 1
ATOM 536 N N . GLY A 1 70 ? 15.086 -5.18 3.369 1 92.69 70 GLY A N 1
ATOM 537 C CA . GLY A 1 70 ? 16.25 -5.926 3.834 1 92.69 70 GLY A CA 1
ATOM 538 C C . GLY A 1 70 ? 16.75 -6.934 2.818 1 92.69 70 GLY A C 1
ATOM 539 O O . GLY A 1 70 ? 16.297 -6.949 1.672 1 92.69 70 GLY A O 1
ATOM 540 N N . ALA A 1 71 ? 17.75 -7.754 3.262 1 90.69 71 ALA A N 1
ATOM 541 C CA . ALA A 1 71 ? 18.391 -8.703 2.365 1 90.69 71 ALA A CA 1
ATOM 542 C C . ALA A 1 71 ? 17.406 -9.766 1.878 1 90.69 71 ALA A C 1
ATOM 544 O O . ALA A 1 71 ? 17.516 -10.25 0.75 1 90.69 71 ALA A O 1
ATOM 545 N N . ASP A 1 72 ? 16.531 -10.188 2.74 1 86.12 72 ASP A N 1
ATOM 546 C CA . ASP A 1 72 ? 15.414 -11.07 2.438 1 86.12 72 ASP A CA 1
ATOM 547 C C . ASP A 1 72 ? 14.156 -10.633 3.186 1 86.12 72 ASP A C 1
ATOM 549 O O . ASP A 1 72 ? 14.203 -9.727 4.023 1 86.12 72 ASP A O 1
ATOM 553 N N . ILE A 1 73 ? 12.992 -11.188 2.848 1 84.56 73 ILE A N 1
ATOM 554 C CA . ILE A 1 73 ? 11.703 -10.719 3.334 1 84.56 73 ILE A CA 1
ATOM 555 C C . ILE A 1 73 ? 11.688 -10.742 4.859 1 84.56 73 ILE A C 1
ATOM 557 O O . ILE A 1 73 ? 11.078 -9.875 5.496 1 84.56 73 ILE A O 1
ATOM 561 N N . MET A 1 74 ? 12.336 -11.703 5.473 1 86 74 MET A N 1
ATOM 562 C CA . MET A 1 74 ? 12.336 -11.82 6.93 1 86 74 MET A CA 1
ATOM 563 C C . MET A 1 74 ? 13.203 -10.727 7.559 1 86 74 MET A C 1
ATOM 565 O O . MET A 1 74 ? 13.086 -10.453 8.758 1 86 74 MET A O 1
ATOM 569 N N . ALA A 1 75 ? 14.039 -10.125 6.734 1 92.19 75 ALA A N 1
ATOM 570 C CA . ALA A 1 75 ? 14.93 -9.078 7.223 1 92.19 75 ALA A CA 1
ATOM 571 C C . ALA A 1 75 ? 14.305 -7.695 7.027 1 92.19 75 ALA A C 1
ATOM 573 O O . ALA A 1 75 ? 14.844 -6.691 7.488 1 92.19 75 ALA A O 1
ATOM 574 N N . TRP A 1 76 ? 13.156 -7.66 6.344 1 95.75 76 TRP A N 1
ATOM 575 C CA . TRP A 1 76 ? 12.492 -6.371 6.184 1 95.75 76 TRP A CA 1
ATOM 576 C C . TRP A 1 76 ? 11.969 -5.859 7.523 1 95.75 76 TRP A C 1
ATOM 578 O O . TRP A 1 76 ? 11.461 -6.637 8.336 1 95.75 76 TRP A O 1
ATOM 588 N N . LYS A 1 77 ? 12.102 -4.641 7.727 1 96.94 77 LYS A N 1
ATOM 589 C CA . LYS A 1 77 ? 11.531 -3.986 8.898 1 96.94 77 LYS A CA 1
ATOM 590 C C . LYS A 1 77 ? 10.414 -3.02 8.508 1 96.94 77 LYS A C 1
ATOM 592 O O . LYS A 1 77 ? 10.359 -2.562 7.363 1 96.94 77 LYS A O 1
ATOM 597 N N . GLY A 1 78 ? 9.562 -2.764 9.43 1 98.19 78 GLY A N 1
ATOM 598 C CA . GLY A 1 78 ? 8.492 -1.808 9.203 1 98.19 78 GLY A CA 1
ATOM 599 C C . GLY A 1 78 ? 7.234 -2.127 9.992 1 98.19 78 GLY A C 1
ATOM 600 O O . GLY A 1 78 ? 7.223 -3.053 10.805 1 98.19 78 GLY A O 1
ATOM 601 N N . ILE A 1 79 ? 6.258 -1.341 9.773 1 98.56 79 ILE A N 1
ATOM 602 C CA . ILE A 1 79 ? 5.012 -1.477 10.523 1 98.56 79 ILE A CA 1
ATOM 603 C C . ILE A 1 79 ? 3.826 -1.14 9.617 1 98.56 79 ILE A C 1
ATOM 605 O O . ILE A 1 79 ? 3.988 -0.47 8.594 1 98.56 79 ILE A O 1
ATOM 609 N N . ARG A 1 80 ? 2.703 -1.673 9.984 1 98.81 80 ARG A N 1
ATOM 610 C CA . ARG A 1 80 ? 1.396 -1.363 9.406 1 98.81 80 ARG A CA 1
ATOM 611 C C . ARG A 1 80 ? 0.51 -0.649 10.422 1 98.81 80 ARG A C 1
ATOM 613 O O . ARG A 1 80 ? 0.206 -1.198 11.484 1 98.81 80 ARG A O 1
ATOM 620 N N . VAL A 1 81 ? 0.137 0.557 10.078 1 98.81 81 VAL A N 1
ATOM 621 C CA . VAL A 1 81 ? -0.61 1.414 10.992 1 98.81 81 VAL A CA 1
ATOM 622 C C . VAL A 1 81 ? -2.018 1.647 10.453 1 98.81 81 VAL A C 1
ATOM 624 O O . VAL A 1 81 ? -2.195 2.34 9.445 1 98.81 81 VAL A O 1
ATOM 627 N N . TYR A 1 82 ? -2.98 1.062 11.094 1 98.88 82 TYR A N 1
ATOM 628 C CA . TYR A 1 82 ? -4.375 1.189 10.688 1 98.88 82 TYR A CA 1
ATOM 629 C C . TYR A 1 82 ? -5.012 2.43 11.312 1 98.88 82 TYR A C 1
ATOM 631 O O . TYR A 1 82 ? -4.875 2.67 12.508 1 98.88 82 TYR A O 1
ATOM 639 N N . LEU A 1 83 ? -5.73 3.17 10.469 1 98.94 83 LEU A N 1
ATOM 640 C CA . LEU A 1 83 ? -6.141 4.527 10.812 1 98.94 83 LEU A CA 1
ATOM 641 C C . LEU A 1 83 ? -7.633 4.723 10.57 1 98.94 83 LEU A C 1
ATOM 643 O O . LEU A 1 83 ? -8.203 4.125 9.656 1 98.94 83 LEU A O 1
ATOM 647 N N . LYS A 1 84 ? -8.203 5.551 11.367 1 98.94 84 LYS A N 1
ATOM 648 C CA . LYS A 1 84 ? -9.562 6.047 11.148 1 98.94 84 LYS A CA 1
ATOM 649 C C . LYS A 1 84 ? -9.602 7.574 11.195 1 98.94 84 LYS A C 1
ATOM 651 O O . LYS A 1 84 ? -9.141 8.18 12.164 1 98.94 84 LYS A O 1
ATOM 656 N N . LEU A 1 85 ? -10.141 8.125 10.18 1 98.94 85 LEU A N 1
ATOM 657 C CA . LEU A 1 85 ? -10.203 9.578 10.055 1 98.94 85 LEU A CA 1
ATOM 658 C C . LEU A 1 85 ? -11.062 10.18 11.164 1 98.94 85 LEU A C 1
ATOM 660 O O . LEU A 1 85 ? -12.203 9.758 11.367 1 98.94 85 LEU A O 1
ATOM 664 N N . LYS A 1 86 ? -10.516 11.125 11.82 1 98.81 86 LYS A N 1
ATOM 665 C CA . LYS A 1 86 ? -11.258 11.906 12.812 1 98.81 86 LYS A CA 1
ATOM 666 C C . LYS A 1 86 ? -11.82 13.18 12.195 1 98.81 86 LYS A C 1
ATOM 668 O O . LYS A 1 86 ? -12.961 13.562 12.469 1 98.81 86 LYS A O 1
ATOM 673 N N . GLU A 1 87 ? -11 13.836 11.406 1 98.56 87 GLU A N 1
ATOM 674 C CA . GLU A 1 87 ? -11.398 15.078 10.75 1 98.56 87 GLU A CA 1
ATOM 675 C C . GLU A 1 87 ? -10.469 15.406 9.586 1 98.56 87 GLU A C 1
ATOM 677 O O . GLU A 1 87 ? -9.352 14.891 9.508 1 98.56 87 GLU A O 1
ATOM 682 N N . SER A 1 88 ? -10.953 16.156 8.672 1 98.62 88 SER A N 1
ATOM 683 C CA . SER A 1 88 ? -10.156 16.734 7.598 1 98.62 88 SER A CA 1
ATOM 684 C C . SER A 1 88 ? -10.477 18.219 7.414 1 98.62 88 SER A C 1
ATOM 686 O O . SER A 1 88 ? -11.523 18.688 7.852 1 98.62 88 SER A O 1
ATOM 688 N N . ALA A 1 89 ? -9.477 18.922 6.906 1 98.5 89 ALA A N 1
ATOM 689 C CA . ALA A 1 89 ? -9.656 20.359 6.707 1 98.5 89 ALA A CA 1
ATOM 690 C C . ALA A 1 89 ? -8.992 20.812 5.414 1 98.5 89 ALA A C 1
ATOM 692 O O . ALA A 1 89 ? -7.895 20.375 5.078 1 98.5 89 ALA A O 1
ATOM 693 N N . THR A 1 90 ? -9.664 21.781 4.691 1 98.56 90 THR A N 1
ATOM 694 C CA . THR A 1 90 ? -9.094 22.344 3.477 1 98.56 90 THR A CA 1
ATOM 695 C C . THR A 1 90 ? -8.672 23.797 3.711 1 98.56 90 THR A C 1
ATOM 697 O O . THR A 1 90 ? -8.406 24.531 2.76 1 98.56 90 THR A O 1
ATOM 700 N N . SER A 1 91 ? -8.75 24.188 4.914 1 98.31 91 SER A N 1
ATOM 701 C CA . SER A 1 91 ? -8.266 25.469 5.395 1 98.31 91 SER A CA 1
ATOM 702 C C . SER A 1 91 ? -7.934 25.422 6.883 1 98.31 91 SER A C 1
ATOM 704 O O . SER A 1 91 ? -8.141 24.391 7.535 1 98.31 91 SER A O 1
ATOM 706 N N . GLY A 1 92 ? -7.223 26.438 7.391 1 97.81 92 GLY A N 1
ATOM 707 C CA . GLY A 1 92 ? -6.949 26.531 8.82 1 97.81 92 GLY A CA 1
ATOM 708 C C . GLY A 1 92 ? -5.465 26.609 9.133 1 97.81 92 GLY A C 1
ATOM 709 O O . GLY A 1 92 ? -4.625 26.453 8.242 1 97.81 92 GLY A O 1
ATOM 710 N N . GLU A 1 93 ? -5.172 26.844 10.375 1 97.38 93 GLU A N 1
ATOM 711 C CA . GLU A 1 93 ? -3.818 27.141 10.836 1 97.38 93 GLU A CA 1
ATOM 712 C C . GLU A 1 93 ? -2.879 25.969 10.609 1 97.38 93 GLU A C 1
ATOM 714 O O . GLU A 1 93 ? -1.731 26.156 10.203 1 97.38 93 GLU A O 1
ATOM 719 N N . MET A 1 94 ? -3.42 24.812 10.852 1 96.19 94 MET A N 1
ATOM 720 C CA . MET A 1 94 ? -2.576 23.625 10.695 1 96.19 94 MET A CA 1
ATOM 721 C C . MET A 1 94 ? -2.139 23.469 9.242 1 96.19 94 MET A C 1
ATOM 723 O O . MET A 1 94 ? -0.956 23.25 8.969 1 96.19 94 MET A O 1
ATOM 727 N N . LEU A 1 95 ? -3.08 23.516 8.406 1 97.75 95 LEU A N 1
ATOM 728 C CA . LEU A 1 95 ? -2.766 23.391 6.988 1 97.75 95 LEU A CA 1
ATOM 729 C C . LEU A 1 95 ? -1.811 24.5 6.547 1 97.75 95 LEU A C 1
ATOM 731 O O . LEU A 1 95 ? -0.854 24.234 5.812 1 97.75 95 LEU A O 1
ATOM 735 N N . ASP A 1 96 ? -1.984 25.719 6.996 1 97.81 96 ASP A N 1
ATOM 736 C CA . ASP A 1 96 ? -1.119 26.844 6.656 1 97.81 96 ASP A CA 1
ATOM 737 C C . ASP A 1 96 ? 0.312 26.594 7.125 1 97.81 96 ASP A C 1
ATOM 739 O O . ASP A 1 96 ? 1.268 26.875 6.402 1 97.81 96 ASP A O 1
ATOM 743 N N . MET A 1 97 ? 0.406 26.094 8.336 1 97.12 97 MET A N 1
ATOM 744 C CA . MET A 1 97 ? 1.724 25.812 8.898 1 97.12 97 MET A CA 1
ATOM 745 C C . MET A 1 97 ? 2.436 24.734 8.086 1 97.12 97 MET A C 1
ATOM 747 O O . MET A 1 97 ? 3.623 24.859 7.777 1 97.12 97 MET A O 1
ATOM 751 N N . ILE A 1 98 ? 1.703 23.703 7.723 1 96.31 98 ILE A N 1
ATOM 752 C CA . ILE A 1 98 ? 2.275 22.594 6.961 1 96.31 98 ILE A CA 1
ATOM 753 C C . ILE A 1 98 ? 2.723 23.094 5.59 1 96.31 98 ILE A C 1
ATOM 755 O O . ILE A 1 98 ? 3.834 22.797 5.145 1 96.31 98 ILE A O 1
ATOM 759 N N . LYS A 1 99 ? 1.893 23.859 4.938 1 97.31 99 LYS A N 1
ATOM 760 C CA . LYS A 1 99 ? 2.246 24.406 3.627 1 97.31 99 LYS A CA 1
ATOM 761 C C . LYS A 1 99 ? 3.49 25.281 3.715 1 97.31 99 LYS A C 1
ATOM 763 O O . LYS A 1 99 ? 4.352 25.234 2.836 1 97.31 99 LYS A O 1
ATOM 768 N N . SER A 1 100 ? 3.627 26.047 4.73 1 97.5 100 SER A N 1
ATOM 769 C CA . SER A 1 100 ? 4.781 26.906 4.93 1 97.5 100 SER A CA 1
ATOM 770 C C . SER A 1 100 ? 6.062 26.094 5.105 1 97.5 100 SER A C 1
ATOM 772 O O . SER A 1 100 ? 7.098 26.438 4.531 1 97.5 100 SER A O 1
ATOM 774 N N . GLN A 1 101 ? 5.973 25.062 5.906 1 95.06 101 GLN A N 1
ATOM 775 C CA . GLN A 1 101 ? 7.129 24.219 6.129 1 95.06 101 GLN A CA 1
ATOM 776 C C . GLN A 1 101 ? 7.551 23.516 4.84 1 95.06 101 GLN A C 1
ATOM 778 O O . GLN A 1 101 ? 8.742 23.422 4.539 1 95.06 101 GLN A O 1
ATOM 783 N N . ILE A 1 102 ? 6.582 23.047 4.066 1 93.94 102 ILE A N 1
ATOM 784 C CA . ILE A 1 102 ? 6.867 22.359 2.811 1 93.94 102 ILE A CA 1
ATOM 785 C C . ILE A 1 102 ? 7.484 23.344 1.817 1 93.94 102 ILE A C 1
ATOM 787 O O . ILE A 1 102 ? 8.414 22.984 1.088 1 93.94 102 ILE A O 1
ATOM 791 N N . ALA A 1 103 ? 6.953 24.562 1.807 1 95.81 103 ALA A N 1
ATOM 792 C CA . ALA A 1 103 ? 7.508 25.594 0.926 1 95.81 103 ALA A CA 1
ATOM 793 C C . ALA A 1 103 ? 8.992 25.812 1.216 1 95.81 103 ALA A C 1
ATOM 795 O O . ALA A 1 103 ? 9.797 25.969 0.293 1 95.81 103 ALA A O 1
ATOM 796 N N . LYS A 1 104 ? 9.406 25.75 2.43 1 95.69 104 LYS A N 1
ATOM 797 C CA . LYS A 1 104 ? 10.789 25.969 2.85 1 95.69 104 LYS A CA 1
ATOM 798 C C . LYS A 1 104 ? 11.672 24.781 2.492 1 95.69 104 LYS A C 1
ATOM 800 O O . LYS A 1 104 ? 12.82 24.953 2.078 1 95.69 104 LYS A O 1
ATOM 805 N N . MET A 1 105 ? 11.117 23.594 2.627 1 89.81 105 MET A N 1
ATOM 806 C CA . MET A 1 105 ? 11.906 22.359 2.486 1 89.81 105 MET A CA 1
ATOM 807 C C . MET A 1 105 ? 11.945 21.906 1.033 1 89.81 105 MET A C 1
ATOM 809 O O . MET A 1 105 ? 12.969 21.406 0.563 1 89.81 105 MET A O 1
ATOM 813 N N . ALA A 1 106 ? 10.82 22 0.285 1 88.44 106 ALA A N 1
ATOM 814 C CA . ALA A 1 106 ? 10.695 21.391 -1.032 1 88.44 106 ALA A CA 1
ATOM 815 C C . ALA A 1 106 ? 10.344 22.422 -2.094 1 88.44 106 ALA A C 1
ATOM 817 O O . ALA A 1 106 ? 10.289 22.109 -3.285 1 88.44 106 ALA A O 1
ATOM 818 N N . GLY A 1 107 ? 10.039 23.672 -1.709 1 92 107 GLY A N 1
ATOM 819 C CA . GLY A 1 107 ? 9.734 24.75 -2.645 1 92 107 GLY A CA 1
ATOM 820 C C . GLY A 1 107 ? 8.25 25.062 -2.732 1 92 107 GLY A C 1
ATOM 821 O O . GLY A 1 107 ? 7.414 24.25 -2.324 1 92 107 GLY A O 1
ATOM 822 N N . GLU A 1 108 ? 7.891 26.188 -3.295 1 95.25 108 GLU A N 1
ATOM 823 C CA . GLU A 1 108 ? 6.527 26.703 -3.357 1 95.25 108 GLU A CA 1
ATOM 824 C C . GLU A 1 108 ? 5.637 25.812 -4.219 1 95.25 108 GLU A C 1
ATOM 826 O O . GLU A 1 108 ? 4.445 25.672 -3.943 1 95.25 108 GLU A O 1
ATOM 831 N N . GLU A 1 109 ? 6.219 25.266 -5.293 1 91.62 109 GLU A N 1
ATOM 832 C CA . GLU A 1 109 ? 5.43 24.406 -6.172 1 91.62 109 GLU A CA 1
ATOM 833 C C . GLU A 1 109 ? 4.953 23.156 -5.434 1 91.62 109 GLU A C 1
ATOM 835 O O . GLU A 1 109 ? 3.809 22.734 -5.609 1 91.62 109 GLU A O 1
ATOM 840 N N . ALA A 1 110 ? 5.816 22.625 -4.609 1 90.56 110 ALA A N 1
ATOM 841 C CA . ALA A 1 110 ? 5.441 21.469 -3.793 1 90.56 110 ALA A CA 1
ATOM 842 C C . ALA A 1 110 ? 4.344 21.844 -2.797 1 90.56 110 ALA A C 1
ATOM 844 O O . ALA A 1 110 ? 3.389 21.078 -2.611 1 90.56 110 ALA A O 1
ATOM 845 N N . ALA A 1 111 ? 4.445 22.984 -2.186 1 96 111 ALA A N 1
ATOM 846 C CA . ALA A 1 111 ? 3.471 23.453 -1.204 1 96 111 ALA A CA 1
ATOM 847 C C . ALA A 1 111 ? 2.1 23.641 -1.843 1 96 111 ALA A C 1
ATOM 849 O O . ALA A 1 111 ? 1.071 23.391 -1.214 1 96 111 ALA A O 1
ATOM 850 N N . LYS A 1 112 ? 2.061 24.078 -3.07 1 95.44 112 LYS A N 1
ATOM 851 C CA . LYS A 1 112 ? 0.814 24.344 -3.779 1 95.44 112 LYS A CA 1
ATOM 852 C C . LYS A 1 112 ? 0.034 23.062 -4.035 1 95.44 112 LYS A C 1
ATOM 854 O O . LYS A 1 112 ? -1.176 23.094 -4.27 1 95.44 112 LYS A O 1
ATOM 859 N N . MET A 1 113 ? 0.733 21.953 -4.012 1 94.44 113 MET A N 1
ATOM 860 C CA . MET A 1 113 ? 0.088 20.672 -4.285 1 94.44 113 MET A CA 1
ATOM 861 C C . MET A 1 113 ? -0.689 20.188 -3.066 1 94.44 113 MET A C 1
ATOM 863 O O . MET A 1 113 ? -1.497 19.25 -3.168 1 94.44 113 MET A O 1
ATOM 867 N N . ILE A 1 114 ? -0.442 20.812 -1.933 1 97.75 114 ILE A N 1
ATOM 868 C CA . ILE A 1 114 ? -1.14 20.406 -0.716 1 97.75 114 ILE A CA 1
ATOM 869 C C . ILE A 1 114 ? -2.504 21.094 -0.655 1 97.75 114 ILE A C 1
ATOM 871 O O . ILE A 1 114 ? -2.596 22.328 -0.738 1 97.75 114 ILE A O 1
ATOM 875 N N . TYR A 1 115 ? -3.475 20.281 -0.459 1 98.38 115 TYR A N 1
ATOM 876 C CA . TYR A 1 115 ? -4.848 20.766 -0.519 1 98.38 115 TYR A CA 1
ATOM 877 C C . TYR A 1 115 ? -5.531 20.641 0.839 1 98.38 115 TYR A C 1
ATOM 879 O O . TYR A 1 115 ? -6.352 21.484 1.21 1 98.38 115 TYR A O 1
ATOM 887 N N . ALA A 1 116 ? -5.203 19.594 1.582 1 98.81 116 ALA A N 1
ATOM 888 C CA . ALA A 1 116 ? -5.949 19.312 2.805 1 98.81 116 ALA A CA 1
ATOM 889 C C . ALA A 1 116 ? -5.059 18.625 3.838 1 98.81 116 ALA A C 1
ATOM 891 O O . ALA A 1 116 ? -3.998 18.094 3.5 1 98.81 116 ALA A O 1
ATOM 892 N N . THR A 1 117 ? -5.527 18.703 5.051 1 98.69 117 THR A N 1
ATOM 893 C CA . THR A 1 117 ? -5.008 17.844 6.109 1 98.69 117 THR A CA 1
ATOM 894 C C . THR A 1 117 ? -6.047 16.812 6.531 1 98.69 117 THR A C 1
ATOM 896 O O . THR A 1 117 ? -7.25 17.078 6.477 1 98.69 117 THR A O 1
ATOM 899 N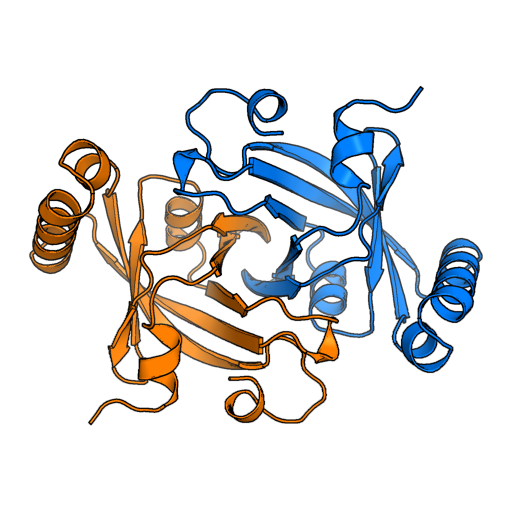 N . ALA A 1 118 ? -5.668 15.703 6.832 1 98.88 118 ALA A N 1
ATOM 900 C CA . ALA A 1 118 ? -6.477 14.648 7.426 1 98.88 118 ALA A CA 1
ATOM 901 C C . ALA A 1 118 ? -5.867 14.164 8.734 1 98.88 118 ALA A C 1
ATOM 903 O O . ALA A 1 118 ? -4.688 13.805 8.789 1 98.88 118 ALA A O 1
ATOM 904 N N . THR A 1 119 ? -6.633 14.227 9.805 1 98.88 119 THR A N 1
ATOM 905 C CA . THR A 1 119 ? -6.207 13.766 11.117 1 98.88 119 THR A CA 1
ATOM 906 C C . THR A 1 119 ? -6.855 12.43 11.461 1 98.88 119 THR A C 1
ATOM 908 O O . THR A 1 119 ? -8.078 12.289 11.383 1 98.88 119 THR A O 1
ATOM 911 N N . PHE A 1 120 ? -5.996 11.492 11.836 1 98.94 120 PHE A N 1
ATOM 912 C CA . PHE A 1 120 ? -6.461 10.133 12.07 1 98.94 120 PHE A CA 1
ATOM 913 C C . PHE A 1 120 ? -6.199 9.703 13.508 1 98.94 120 PHE A C 1
ATOM 915 O O . PHE A 1 120 ? -5.242 10.164 14.133 1 98.94 120 PHE A O 1
ATOM 922 N N . GLU A 1 121 ? -7.031 8.867 13.992 1 98.88 121 GLU A N 1
ATOM 923 C CA . GLU A 1 121 ? -6.668 8.055 15.141 1 98.88 121 GLU A CA 1
ATOM 924 C C . GLU A 1 121 ? -6.09 6.711 14.711 1 98.88 121 GLU A C 1
ATOM 926 O O . GLU A 1 121 ? -6.523 6.133 13.711 1 98.88 121 GLU A O 1
ATOM 931 N N . ILE A 1 122 ? -5.121 6.188 15.453 1 98.81 122 ILE A N 1
ATOM 932 C CA . ILE A 1 122 ? -4.574 4.855 15.227 1 98.81 122 ILE A CA 1
ATOM 933 C C . ILE A 1 122 ? -5.492 3.807 15.852 1 98.81 122 ILE A C 1
ATOM 935 O O . ILE A 1 122 ? -5.781 3.859 17.047 1 98.81 122 ILE A O 1
ATOM 939 N N . ILE A 1 123 ? -5.879 2.838 15.039 1 98.62 123 ILE A N 1
ATOM 940 C CA . ILE A 1 123 ? -6.848 1.902 15.602 1 98.62 123 ILE A CA 1
ATOM 941 C C . ILE A 1 123 ? -6.227 0.51 15.688 1 98.62 123 ILE A C 1
ATOM 943 O O . ILE A 1 123 ? -6.75 -0.368 16.375 1 98.62 123 ILE A O 1
ATOM 947 N N . GLU A 1 124 ? -5.16 0.264 15.055 1 98.31 124 GLU A N 1
ATOM 948 C CA . GLU A 1 124 ? -4.449 -1.009 15.133 1 98.31 124 GLU A CA 1
ATOM 949 C C . GLU A 1 124 ? -3.012 -0.867 14.641 1 98.31 124 GLU A C 1
ATOM 951 O O . GLU A 1 124 ? -2.727 -0.039 13.773 1 98.31 124 GLU A O 1
ATOM 956 N N . LEU A 1 125 ? -2.104 -1.607 15.258 1 98.38 125 LEU A N 1
ATOM 957 C CA . LEU A 1 125 ? -0.704 -1.689 14.852 1 98.38 125 LEU A CA 1
ATOM 958 C C . LEU A 1 125 ? -0.302 -3.135 14.57 1 98.38 125 LEU A C 1
ATOM 960 O O . LEU A 1 125 ? -0.593 -4.027 15.375 1 98.38 125 LEU A O 1
ATOM 964 N N . ARG A 1 126 ? 0.308 -3.355 13.469 1 98.25 126 ARG A N 1
ATOM 965 C CA . ARG A 1 126 ? 0.833 -4.676 13.125 1 98.25 126 ARG A CA 1
ATOM 966 C C . ARG A 1 126 ? 2.254 -4.574 12.586 1 98.25 126 ARG A C 1
ATOM 968 O O . ARG A 1 126 ? 2.646 -3.541 12.039 1 98.25 126 ARG A O 1
ATOM 975 N N . PRO A 1 127 ? 3.084 -5.625 12.797 1 97.94 127 PRO A N 1
ATOM 976 C CA . PRO A 1 127 ? 4.379 -5.637 12.117 1 97.94 127 PRO A CA 1
ATOM 977 C C . PRO A 1 127 ? 4.242 -5.73 10.594 1 97.94 127 PRO A C 1
ATOM 979 O O . PRO A 1 127 ? 3.191 -6.137 10.094 1 97.94 127 PRO A O 1
ATOM 982 N N . LEU A 1 128 ? 5.316 -5.289 9.891 1 97.94 128 LEU A N 1
ATOM 983 C CA . LEU A 1 128 ? 5.312 -5.395 8.438 1 97.94 128 LEU A CA 1
ATOM 984 C C . LEU A 1 128 ? 5.086 -6.836 8 1 97.94 128 LEU A C 1
ATOM 986 O O . LEU A 1 128 ? 4.168 -7.117 7.223 1 97.94 128 LEU A O 1
ATOM 990 N N . VAL A 1 129 ? 5.965 -7.676 8.414 1 94.25 129 VAL A N 1
ATOM 991 C CA . VAL A 1 129 ? 5.816 -9.117 8.266 1 94.25 129 VAL A CA 1
ATOM 992 C C . VAL A 1 129 ? 5.352 -9.734 9.578 1 94.25 129 VAL A C 1
ATOM 994 O O . VAL A 1 129 ? 6.109 -9.781 10.555 1 94.25 129 VAL A O 1
ATOM 997 N N . ASP A 1 130 ? 4.047 -10.227 9.578 1 94.25 130 ASP A N 1
ATOM 998 C CA . ASP A 1 130 ? 3.43 -10.633 10.844 1 94.25 130 ASP A CA 1
ATOM 999 C C . ASP A 1 130 ? 3.594 -12.133 11.078 1 94.25 130 ASP A C 1
ATOM 1001 O O . ASP A 1 130 ? 2.873 -12.938 10.484 1 94.25 130 ASP A O 1
ATOM 1005 N N . MET A 1 131 ? 4.527 -12.445 11.898 1 89.88 131 MET A N 1
ATOM 1006 C CA . MET A 1 131 ? 4.758 -13.836 12.305 1 89.88 131 MET A CA 1
ATOM 1007 C C . MET A 1 131 ? 4.387 -14.039 13.766 1 89.88 131 MET A C 1
ATOM 1009 O O . MET A 1 131 ? 4.883 -14.969 14.414 1 89.88 131 MET A O 1
ATOM 1013 N N . GLY A 1 132 ? 3.609 -13.133 14.242 1 92.44 132 GLY A N 1
ATOM 1014 C CA . GLY A 1 132 ? 3.123 -13.258 15.609 1 92.44 132 GLY A CA 1
ATOM 1015 C C . GLY A 1 132 ? 4.008 -12.555 16.625 1 92.44 132 GLY A C 1
ATOM 1016 O O . GLY A 1 132 ? 3.736 -12.594 17.828 1 92.44 132 GLY A O 1
ATOM 1017 N N . GLN A 1 133 ? 5.055 -11.844 16.312 1 93.62 133 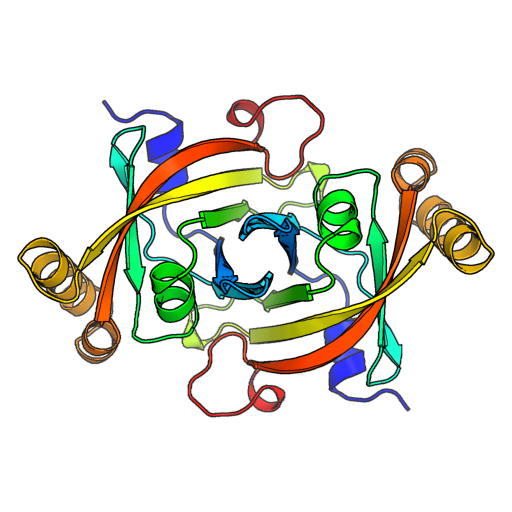GLN A N 1
ATOM 1018 C CA . GLN A 1 133 ? 6.059 -11.281 17.203 1 93.62 133 GLN A CA 1
ATOM 1019 C C . GLN A 1 133 ? 5.641 -9.898 17.703 1 93.62 133 GLN A C 1
ATOM 1021 O O . GLN A 1 133 ? 6.285 -9.328 18.594 1 93.62 133 GLN A O 1
ATOM 1026 N N . GLY A 1 134 ? 4.578 -9.242 17.172 1 94.75 134 GLY A N 1
ATOM 1027 C CA . GLY A 1 134 ? 4.172 -7.887 17.516 1 94.75 134 GLY A CA 1
ATOM 1028 C C . GLY A 1 134 ? 4.934 -6.824 16.75 1 94.75 134 GLY A C 1
ATOM 1029 O O . GLY A 1 134 ? 6.008 -7.09 16.203 1 94.75 134 GLY A O 1
ATOM 1030 N N . TRP A 1 135 ? 4.355 -5.602 16.719 1 96.31 135 TRP A N 1
ATOM 1031 C CA . TRP A 1 135 ? 4.93 -4.539 15.898 1 96.31 135 TRP A CA 1
ATOM 1032 C C . TRP A 1 135 ? 6.258 -4.059 16.469 1 96.31 135 TRP A C 1
ATOM 1034 O O . TRP A 1 135 ? 7.145 -3.627 15.734 1 96.31 135 TRP A O 1
ATOM 1044 N N . GLU A 1 136 ? 6.457 -4.117 17.766 1 96.25 136 GLU A N 1
ATOM 1045 C CA . GLU A 1 136 ? 7.648 -3.6 18.438 1 96.25 136 GLU A CA 1
ATOM 1046 C C . GLU A 1 136 ? 8.906 -4.34 17.969 1 96.25 136 GLU A C 1
ATOM 1048 O O . GLU A 1 136 ? 9.984 -3.75 17.906 1 96.25 136 GLU A O 1
ATOM 1053 N N . LYS A 1 137 ? 8.758 -5.586 17.703 1 95 137 LYS A N 1
ATOM 1054 C CA . LYS A 1 137 ? 9.898 -6.402 17.297 1 95 137 LYS A CA 1
ATOM 1055 C C . LYS A 1 137 ? 10.172 -6.246 15.797 1 95 137 LYS A C 1
ATOM 1057 O O . LYS A 1 137 ? 11.125 -6.828 15.273 1 95 137 LYS A O 1
ATOM 1062 N N . SER A 1 138 ? 9.375 -5.426 15.109 1 96.31 138 SER A N 1
ATOM 1063 C CA . SER A 1 138 ? 9.492 -5.289 13.664 1 96.31 138 SER A CA 1
ATOM 1064 C C . SER A 1 138 ? 10.188 -3.988 13.281 1 96.31 138 SER A C 1
ATOM 1066 O O . SER A 1 138 ? 10.375 -3.699 12.102 1 96.31 138 SER A O 1
ATOM 1068 N N . ILE A 1 139 ? 10.664 -3.176 14.336 1 95.06 139 ILE A N 1
ATOM 1069 C CA . ILE A 1 139 ? 11.297 -1.896 14.031 1 95.06 139 ILE A CA 1
ATOM 1070 C C . ILE A 1 139 ? 12.617 -1.776 14.789 1 95.06 139 ILE A C 1
ATOM 1072 O O . ILE A 1 139 ? 12.812 -2.439 15.812 1 95.06 139 ILE A O 1
ATOM 1076 N N . MET B 1 1 ? 5.57 -12.469 -27.672 1 63.69 1 MET B N 1
ATOM 1077 C CA . MET B 1 1 ? 6.41 -11.414 -27.109 1 63.69 1 MET B CA 1
ATOM 1078 C C . MET B 1 1 ? 5.695 -10.688 -25.969 1 63.69 1 MET B C 1
ATOM 1080 O O . MET B 1 1 ? 4.484 -10.469 -26.031 1 63.69 1 MET B O 1
ATOM 1084 N N . THR B 1 2 ? 6.371 -10.578 -24.797 1 77.38 2 THR B N 1
ATOM 1085 C CA . THR B 1 2 ? 5.691 -9.938 -23.672 1 77.38 2 THR B CA 1
ATOM 1086 C C . THR B 1 2 ? 5.668 -8.422 -23.859 1 77.38 2 THR B C 1
ATOM 1088 O O . THR B 1 2 ? 6.477 -7.867 -24.609 1 77.38 2 THR B O 1
ATOM 1091 N N . SER B 1 3 ? 4.625 -7.848 -23.422 1 91.94 3 SER B N 1
ATOM 1092 C CA . SER B 1 3 ? 4.523 -6.395 -23.469 1 91.94 3 SER B CA 1
ATOM 1093 C C . SER B 1 3 ? 5.457 -5.73 -22.469 1 91.94 3 SER B C 1
ATOM 1095 O O . SER B 1 3 ? 5.941 -6.383 -21.547 1 91.94 3 SER B O 1
ATOM 1097 N N . LYS B 1 4 ? 5.75 -4.461 -22.734 1 94.88 4 LYS B N 1
ATOM 1098 C CA . LYS B 1 4 ? 6.547 -3.648 -21.828 1 94.88 4 LYS B CA 1
ATOM 1099 C C . LYS B 1 4 ? 5.98 -3.707 -20.406 1 94.88 4 LYS B C 1
ATOM 1101 O O . LYS B 1 4 ? 6.734 -3.793 -19.438 1 94.88 4 LYS B O 1
ATOM 1106 N N . LEU B 1 5 ? 4.645 -3.664 -20.281 1 96.75 5 LEU B N 1
ATOM 1107 C CA . LEU B 1 5 ? 3.973 -3.717 -19 1 96.75 5 LEU B CA 1
ATOM 1108 C C . LEU B 1 5 ? 4.234 -5.047 -18.297 1 96.75 5 LEU B C 1
ATOM 1110 O O . LEU B 1 5 ? 4.613 -5.074 -17.125 1 96.75 5 LEU B O 1
ATOM 1114 N N . MET B 1 6 ? 3.998 -6.098 -19 1 97.44 6 MET B N 1
ATOM 1115 C CA . MET B 1 6 ? 4.184 -7.426 -18.438 1 97.44 6 MET B CA 1
ATOM 1116 C C . MET B 1 6 ? 5.629 -7.633 -18 1 97.44 6 MET B C 1
ATOM 1118 O O . MET B 1 6 ? 5.887 -8.195 -16.922 1 97.44 6 MET B O 1
ATOM 1122 N N . ASP B 1 7 ? 6.602 -7.152 -18.844 1 97.19 7 ASP B N 1
ATOM 1123 C CA . ASP B 1 7 ? 8.016 -7.277 -18.5 1 97.19 7 ASP B CA 1
ATOM 1124 C C . ASP B 1 7 ? 8.336 -6.523 -17.219 1 97.19 7 ASP B C 1
ATOM 1126 O O . ASP B 1 7 ? 9.023 -7.055 -16.328 1 97.19 7 ASP B O 1
ATOM 1130 N N . TYR B 1 8 ? 7.82 -5.344 -17.109 1 97.62 8 TYR B N 1
ATOM 1131 C CA . TYR B 1 8 ? 8.094 -4.527 -15.938 1 97.62 8 TYR B CA 1
ATOM 1132 C C . TYR B 1 8 ? 7.414 -5.109 -14.703 1 97.62 8 TYR B C 1
ATOM 1134 O O . TYR B 1 8 ? 8.039 -5.234 -13.648 1 97.62 8 TYR B O 1
ATOM 1142 N N . PHE B 1 9 ? 6.152 -5.516 -14.867 1 98.25 9 PHE B N 1
ATOM 1143 C CA . PHE B 1 9 ? 5.336 -6.02 -13.773 1 98.25 9 PHE B CA 1
ATOM 1144 C C . PHE B 1 9 ? 5.949 -7.277 -13.172 1 98.25 9 PHE B C 1
ATOM 1146 O O . PHE B 1 9 ? 5.93 -7.465 -11.953 1 98.25 9 PHE B O 1
ATOM 1153 N N . ASN B 1 10 ? 6.516 -8.102 -14.008 1 97.25 10 ASN B N 1
ATOM 1154 C CA . ASN B 1 10 ? 6.945 -9.422 -13.57 1 97.25 10 ASN B CA 1
ATOM 1155 C C . ASN B 1 10 ? 8.422 -9.438 -13.195 1 97.25 10 ASN B C 1
ATOM 1157 O O . ASN B 1 10 ? 8.906 -10.398 -12.602 1 97.25 10 ASN B O 1
ATOM 1161 N N . LYS B 1 11 ? 9.109 -8.359 -13.445 1 95.69 11 LYS B N 1
ATOM 1162 C CA . LYS B 1 11 ? 10.539 -8.281 -13.148 1 95.69 11 LYS B CA 1
ATOM 1163 C C . LYS B 1 11 ? 10.797 -8.383 -11.648 1 95.69 11 LYS B C 1
ATOM 1165 O O . LYS B 1 11 ? 10.102 -7.758 -10.852 1 95.69 11 LYS B O 1
ATOM 1170 N N . GLN B 1 12 ? 11.859 -9.188 -11.227 1 91.56 12 GLN B N 1
ATOM 1171 C CA . GLN B 1 12 ? 12.297 -9.336 -9.844 1 91.56 12 GLN B CA 1
ATOM 1172 C C . GLN B 1 12 ? 13.789 -9.039 -9.703 1 91.56 12 GLN B C 1
ATOM 1174 O O . GLN B 1 12 ? 14.555 -9.234 -10.641 1 91.56 12 GLN B O 1
ATOM 1179 N N . PRO B 1 13 ? 14.227 -8.609 -8.562 1 91.25 13 PRO B N 1
ATOM 1180 C CA . PRO B 1 13 ? 13.422 -8.273 -7.391 1 91.25 13 PRO B CA 1
ATOM 1181 C C . PRO B 1 13 ? 12.648 -6.969 -7.566 1 91.25 13 PRO B C 1
ATOM 1183 O O . PRO B 1 13 ? 12.992 -6.148 -8.422 1 91.25 13 PRO B O 1
ATOM 1186 N N . ARG B 1 14 ? 11.5 -6.789 -6.898 1 94.19 14 ARG B N 1
ATOM 1187 C CA . ARG B 1 14 ? 10.75 -5.543 -6.887 1 94.19 14 ARG B CA 1
ATOM 1188 C C . ARG B 1 14 ? 10.086 -5.312 -5.535 1 94.19 14 ARG B C 1
ATOM 1190 O O . ARG B 1 14 ? 9.922 -6.25 -4.75 1 94.19 14 ARG B O 1
ATOM 1197 N N . ILE B 1 15 ? 9.719 -4.098 -5.246 1 97.12 15 ILE B N 1
ATOM 1198 C CA . ILE B 1 15 ? 8.93 -3.734 -4.078 1 97.12 15 ILE B CA 1
ATOM 1199 C C . ILE B 1 15 ? 7.465 -3.561 -4.48 1 97.12 15 ILE B C 1
ATOM 1201 O O . ILE B 1 15 ? 7.129 -2.654 -5.246 1 97.12 15 ILE B O 1
ATOM 1205 N N . GLY B 1 16 ? 6.645 -4.434 -4 1 98.25 16 GLY B N 1
ATOM 1206 C CA . GLY B 1 16 ? 5.223 -4.398 -4.309 1 98.25 16 GLY B CA 1
ATOM 1207 C C . GLY B 1 16 ? 4.344 -4.398 -3.07 1 98.25 16 GLY B C 1
ATOM 1208 O O . GLY B 1 16 ? 4.637 -5.094 -2.096 1 98.25 16 GLY B O 1
ATOM 1209 N N . VAL B 1 17 ? 3.301 -3.627 -3.076 1 98.75 17 VAL B N 1
ATOM 1210 C CA . VAL B 1 17 ? 2.32 -3.557 -1.997 1 98.75 17 VAL B CA 1
ATOM 1211 C C . VAL B 1 17 ? 0.928 -3.865 -2.543 1 98.75 17 VAL B C 1
ATOM 1213 O O . VAL B 1 17 ? 0.458 -3.205 -3.473 1 98.75 17 VAL B O 1
ATOM 1216 N N . LEU B 1 18 ? 0.287 -4.879 -2.027 1 98.94 18 LEU B N 1
ATOM 1217 C CA . LEU B 1 18 ? -1.094 -5.211 -2.363 1 98.94 18 LEU B CA 1
ATOM 1218 C C . LEU B 1 18 ? -2.055 -4.668 -1.31 1 98.94 18 LEU B C 1
ATOM 1220 O O . LEU B 1 18 ? -1.879 -4.922 -0.116 1 98.94 18 LEU B O 1
ATOM 1224 N N . SER B 1 19 ? -3.004 -3.885 -1.758 1 98.94 19 SER B N 1
ATOM 1225 C CA . SER B 1 19 ? -3.986 -3.295 -0.854 1 98.94 19 SER B CA 1
ATOM 1226 C C . SER B 1 19 ? -5.395 -3.779 -1.178 1 98.94 19 SER B C 1
ATOM 1228 O O . SER B 1 19 ? -5.758 -3.914 -2.348 1 98.94 19 SER B O 1
ATOM 1230 N N . THR B 1 20 ? -6.164 -4.082 -0.21 1 98.94 20 THR B N 1
ATOM 1231 C CA . THR B 1 20 ? -7.547 -4.539 -0.285 1 98.94 20 THR B CA 1
ATOM 1232 C C . THR B 1 20 ? -8.406 -3.85 0.774 1 98.94 20 THR B C 1
ATOM 1234 O O . THR B 1 20 ? -7.887 -3.104 1.607 1 98.94 20 THR B O 1
ATOM 1237 N N . ALA B 1 21 ? -9.719 -4.004 0.699 1 98.94 21 ALA B N 1
ATOM 1238 C CA . ALA B 1 21 ? -10.617 -3.492 1.728 1 98.94 21 ALA B CA 1
ATOM 1239 C C . ALA B 1 21 ? -11.742 -4.484 2.014 1 98.94 21 ALA B C 1
ATOM 1241 O O . ALA B 1 21 ? -12.172 -5.223 1.124 1 98.94 21 ALA B O 1
ATOM 1242 N N . SER B 1 22 ? -12.148 -4.496 3.273 1 98.75 22 SER B N 1
ATOM 1243 C CA . SER B 1 22 ? -13.344 -5.266 3.619 1 98.75 22 SER B CA 1
ATOM 1244 C C . SER B 1 22 ? -14.602 -4.617 3.061 1 98.75 22 SER B C 1
ATOM 1246 O O . SER B 1 22 ? -14.555 -3.5 2.539 1 98.75 22 SER B O 1
ATOM 1248 N N . LYS B 1 23 ? -15.688 -5.324 3.201 1 98.25 23 LYS B N 1
ATOM 1249 C CA . LYS B 1 23 ? -16.969 -4.801 2.76 1 98.25 23 LYS B CA 1
ATOM 1250 C C . LYS B 1 23 ? -17.344 -3.533 3.527 1 98.25 23 LYS B C 1
ATOM 1252 O O . LYS B 1 23 ? -18.047 -2.664 3.002 1 98.25 23 LYS B O 1
ATOM 1257 N N . ASP B 1 24 ? -16.859 -3.375 4.762 1 97.94 24 ASP B N 1
ATOM 1258 C CA . ASP B 1 24 ? -17.156 -2.215 5.594 1 97.94 24 ASP B CA 1
ATOM 1259 C C . ASP B 1 24 ? -16.141 -1.094 5.363 1 97.94 24 ASP B C 1
ATOM 1261 O O . ASP B 1 24 ? -16.172 -0.072 6.051 1 97.94 24 ASP B O 1
ATOM 1265 N N . GLY B 1 25 ? -15.211 -1.319 4.426 1 98.38 25 GLY B N 1
ATOM 1266 C CA . GLY B 1 25 ? -14.305 -0.25 4.027 1 98.38 25 GLY B CA 1
ATOM 1267 C C . GLY B 1 25 ? -12.984 -0.277 4.766 1 98.38 25 GLY B C 1
ATOM 1268 O O . GLY B 1 25 ? -12.133 0.588 4.555 1 98.38 25 GLY B O 1
ATOM 1269 N N . LYS B 1 26 ? -12.75 -1.208 5.66 1 98.81 26 LYS B N 1
ATOM 1270 C CA . LYS B 1 26 ? -11.477 -1.301 6.371 1 98.81 26 LYS B CA 1
ATOM 1271 C C . LYS B 1 26 ? -10.367 -1.778 5.445 1 98.81 26 LYS B C 1
ATOM 1273 O O . LYS B 1 26 ? -10.406 -2.902 4.941 1 98.81 26 LYS B O 1
ATOM 1278 N N . VAL B 1 27 ? -9.352 -0.991 5.328 1 98.81 27 VAL B N 1
ATOM 1279 C CA . VAL B 1 27 ? -8.312 -1.191 4.328 1 98.81 27 VAL B CA 1
ATOM 1280 C C . VAL B 1 27 ? -7.168 -2.008 4.934 1 98.81 27 VAL B C 1
ATOM 1282 O O . VAL B 1 27 ? -6.855 -1.869 6.117 1 98.81 27 VAL B O 1
ATOM 1285 N N . ASP B 1 28 ? -6.605 -2.871 4.156 1 98.81 28 ASP B N 1
ATOM 1286 C CA . ASP B 1 28 ? -5.41 -3.637 4.496 1 98.81 28 ASP B CA 1
ATOM 1287 C C . ASP B 1 28 ? -4.367 -3.551 3.387 1 98.81 28 ASP B C 1
ATOM 1289 O O . ASP B 1 28 ? -4.711 -3.553 2.203 1 98.81 28 ASP B O 1
ATOM 1293 N N . SER B 1 29 ? -3.113 -3.389 3.744 1 98.81 29 SER B N 1
ATOM 1294 C CA . SER B 1 29 ? -1.994 -3.43 2.809 1 98.81 29 SER B CA 1
ATOM 1295 C C . SER B 1 29 ? -0.865 -4.312 3.332 1 98.81 29 SER B C 1
ATOM 1297 O O . SER B 1 29 ? -0.608 -4.348 4.539 1 98.81 29 SER B O 1
ATOM 1299 N N . ALA B 1 30 ? -0.227 -4.934 2.451 1 98.38 30 ALA B N 1
ATOM 1300 C CA . ALA B 1 30 ? 0.925 -5.762 2.797 1 98.38 30 ALA B CA 1
ATOM 1301 C C . ALA B 1 30 ? 1.906 -5.848 1.63 1 98.38 30 ALA B C 1
ATOM 1303 O O . ALA B 1 30 ? 1.524 -5.656 0.473 1 98.38 30 ALA B O 1
ATOM 1304 N N . VAL B 1 31 ? 3.146 -6.121 1.973 1 97.31 31 VAL B N 1
ATOM 1305 C CA . VAL B 1 31 ? 4.148 -6.371 0.942 1 97.31 31 VAL B CA 1
ATOM 1306 C C . VAL B 1 31 ? 3.9 -7.734 0.301 1 97.31 31 VAL B C 1
ATOM 1308 O O . VAL B 1 31 ? 3.725 -8.734 1.002 1 97.31 31 VAL B O 1
ATOM 1311 N N . PHE B 1 32 ? 3.822 -7.75 -1.016 1 96.44 32 PHE B N 1
ATOM 1312 C CA . PHE B 1 32 ? 3.582 -8.977 -1.764 1 96.44 32 PHE B CA 1
ATOM 1313 C C . PHE B 1 32 ? 4.594 -9.133 -2.891 1 96.44 32 PHE B C 1
ATOM 1315 O O . PHE B 1 32 ? 4.836 -8.188 -3.65 1 96.44 32 PHE B O 1
ATOM 1322 N N . GLY B 1 33 ? 5.148 -10.273 -3.043 1 94.06 33 GLY B N 1
ATOM 1323 C CA . GLY B 1 33 ? 6 -10.617 -4.168 1 94.06 33 GLY B CA 1
ATOM 1324 C C . GLY B 1 33 ? 5.316 -11.508 -5.188 1 94.06 33 GLY B C 1
ATOM 1325 O O . GLY B 1 33 ? 5.762 -11.609 -6.332 1 94.06 33 GLY B O 1
ATOM 1326 N N . SER B 1 34 ? 4.199 -12.039 -4.926 1 93.19 34 SER B N 1
ATOM 1327 C CA . SER B 1 34 ? 3.621 -13.156 -5.668 1 93.19 34 SER B CA 1
ATOM 1328 C C . SER B 1 34 ? 2.881 -12.672 -6.91 1 93.19 34 SER B C 1
ATOM 1330 O O . SER B 1 34 ? 2.674 -13.438 -7.855 1 93.19 34 SER B O 1
ATOM 1332 N N . PRO B 1 35 ? 2.33 -11.461 -6.93 1 97.75 35 PRO B N 1
ATOM 1333 C CA . PRO B 1 35 ? 1.554 -11.086 -8.109 1 97.75 35 PRO B CA 1
ATOM 1334 C C . PRO B 1 35 ? 2.338 -11.266 -9.414 1 97.75 35 PRO B C 1
ATOM 1336 O O . PRO B 1 35 ? 3.502 -10.867 -9.492 1 97.75 35 PRO B O 1
ATOM 1339 N N . GLN B 1 36 ? 1.628 -11.859 -10.367 1 97.38 36 GLN B N 1
ATOM 1340 C CA . GLN B 1 36 ? 2.184 -12.148 -11.68 1 97.38 36 GLN B CA 1
ATOM 1341 C C . GLN B 1 36 ? 1.162 -11.883 -12.781 1 97.38 36 GLN B C 1
ATOM 1343 O O . GLN B 1 36 ? 0.04 -12.391 -12.734 1 97.38 36 GLN B O 1
ATOM 1348 N N . MET B 1 37 ? 1.598 -11.055 -13.75 1 98.06 37 MET B N 1
ATOM 1349 C CA . MET B 1 37 ? 0.781 -10.945 -14.953 1 98.06 37 MET B CA 1
ATOM 1350 C C . MET B 1 37 ? 0.969 -12.172 -15.844 1 98.06 37 MET B C 1
ATOM 1352 O O . MET B 1 37 ? 2.09 -12.484 -16.25 1 98.06 37 MET B O 1
ATOM 1356 N N . ILE B 1 38 ? -0.153 -12.82 -16.156 1 96.62 38 ILE B N 1
ATOM 1357 C CA . ILE B 1 38 ? -0.045 -14.016 -16.984 1 96.62 38 ILE B CA 1
ATOM 1358 C C . ILE B 1 38 ? -0.45 -13.68 -18.422 1 96.62 38 ILE B C 1
ATOM 1360 O O . ILE B 1 38 ? -0.19 -14.461 -19.344 1 96.62 38 ILE B O 1
ATOM 1364 N N . ASP B 1 39 ? -1.052 -12.648 -18.609 1 96 39 ASP B N 1
ATOM 1365 C CA . ASP B 1 39 ? -1.279 -11.977 -19.875 1 96 39 ASP B CA 1
ATOM 1366 C C . ASP B 1 39 ? -1.495 -10.477 -19.672 1 96 39 ASP B C 1
ATOM 1368 O O . ASP B 1 39 ? -1.359 -9.969 -18.562 1 96 39 ASP B O 1
ATOM 1372 N N . GLU B 1 40 ? -1.824 -9.734 -20.625 1 93.25 40 GLU B N 1
ATOM 1373 C CA . GLU B 1 40 ? -1.796 -8.273 -20.562 1 93.25 40 GLU B CA 1
ATOM 1374 C C . GLU B 1 40 ? -2.938 -7.738 -19.703 1 93.25 40 GLU B C 1
ATOM 1376 O O . GLU B 1 40 ? -2.932 -6.57 -19.328 1 93.25 40 GLU B O 1
ATOM 1381 N N . LYS B 1 41 ? -3.867 -8.562 -19.344 1 96.94 41 LYS B N 1
ATOM 1382 C CA . LYS B 1 41 ? -5.047 -8.055 -18.656 1 96.94 41 LYS B CA 1
ATOM 1383 C C . LYS B 1 41 ? -5.289 -8.805 -17.344 1 96.94 41 LYS B C 1
ATOM 1385 O O . LYS B 1 41 ? -6.219 -8.484 -16.594 1 96.94 41 LYS B O 1
ATOM 1390 N N . THR B 1 42 ? -4.457 -9.812 -17.062 1 98.31 42 THR B N 1
ATOM 1391 C CA . THR B 1 42 ? -4.758 -10.719 -15.969 1 98.31 42 THR B CA 1
ATOM 1392 C C . THR B 1 42 ? -3.578 -10.82 -15.008 1 98.31 42 THR B C 1
ATOM 1394 O O . THR B 1 42 ? -2.436 -10.992 -15.438 1 98.31 42 THR B O 1
ATOM 1397 N N . VAL B 1 43 ? -3.842 -10.688 -13.781 1 98.75 43 VAL B N 1
ATOM 1398 C CA . VAL B 1 43 ? -2.855 -10.859 -12.719 1 98.75 43 VAL B CA 1
ATOM 1399 C C . VAL B 1 43 ? -3.275 -12.008 -11.805 1 98.75 43 VAL B C 1
ATOM 1401 O O . VAL B 1 43 ? -4.441 -12.102 -11.414 1 98.75 43 VAL B O 1
ATOM 1404 N N . VAL B 1 44 ? -2.367 -12.883 -11.484 1 98.62 44 VAL B N 1
ATOM 1405 C CA . VAL B 1 44 ? -2.59 -13.938 -10.5 1 98.62 44 VAL B CA 1
ATOM 1406 C C . VAL B 1 44 ? -1.757 -13.664 -9.25 1 98.62 44 VAL B C 1
ATOM 1408 O O . VAL B 1 44 ? -0.581 -13.305 -9.344 1 98.62 44 VAL B O 1
ATOM 1411 N N . VAL B 1 45 ? -2.381 -13.836 -8.094 1 98.56 45 VAL B N 1
ATOM 1412 C CA . VAL B 1 45 ? -1.732 -13.633 -6.805 1 98.56 45 VAL B CA 1
ATOM 1413 C C . VAL B 1 45 ? -1.849 -14.906 -5.965 1 98.56 45 VAL B C 1
ATOM 1415 O O . VAL B 1 45 ? -2.934 -15.477 -5.84 1 98.56 45 VAL B O 1
ATOM 1418 N N . ALA B 1 46 ? -0.761 -15.383 -5.48 1 98.25 46 ALA B N 1
ATOM 1419 C CA . ALA B 1 46 ? -0.767 -16.391 -4.422 1 98.25 46 ALA B CA 1
ATOM 1420 C C . ALA B 1 46 ? -0.741 -15.742 -3.043 1 98.25 46 ALA B C 1
ATOM 1422 O O . ALA B 1 46 ? 0.043 -14.82 -2.799 1 98.25 46 ALA B O 1
ATOM 1423 N N . THR B 1 47 ? -1.64 -16.156 -2.143 1 98.12 47 THR B N 1
ATOM 1424 C CA . THR B 1 47 ? -1.753 -15.539 -0.827 1 98.12 47 THR B CA 1
ATOM 1425 C C . THR B 1 47 ? -2.006 -16.594 0.247 1 98.12 47 THR B C 1
ATOM 1427 O O . THR B 1 47 ? -2.459 -17.703 -0.056 1 98.12 47 THR B O 1
ATOM 1430 N N . GLY B 1 48 ? -1.62 -16.25 1.442 1 97.5 48 GLY B N 1
ATOM 1431 C CA . GLY B 1 48 ? -2.01 -17.078 2.576 1 97.5 48 GLY B CA 1
ATOM 1432 C C . GLY B 1 48 ? -3.449 -16.859 3.002 1 97.5 48 GLY B C 1
ATOM 1433 O O . GLY B 1 48 ? -4.195 -16.141 2.342 1 97.5 48 GLY B O 1
ATOM 1434 N N . LYS B 1 49 ? -3.795 -17.625 4.117 1 97.5 49 LYS B N 1
ATOM 1435 C CA . LYS B 1 49 ? -5.062 -17.359 4.789 1 97.5 49 LYS B CA 1
ATOM 1436 C C . LYS B 1 49 ? -4.965 -16.141 5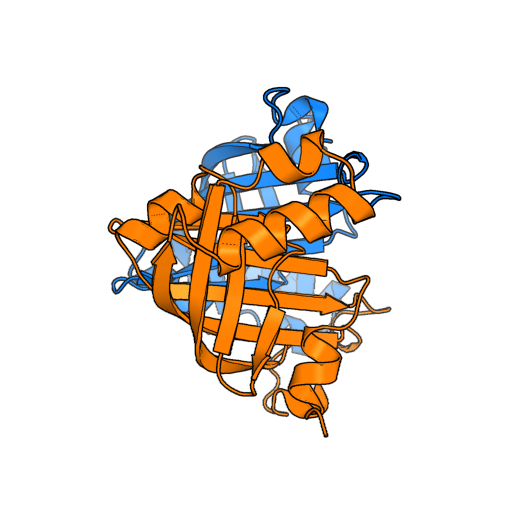.695 1 97.5 49 LYS B C 1
ATOM 1438 O O . LYS B 1 49 ? -4.832 -16.281 6.914 1 97.5 49 LYS B O 1
ATOM 1443 N N . ASN B 1 50 ? -4.992 -15.016 5.094 1 97.69 50 ASN B N 1
ATOM 1444 C CA . ASN B 1 50 ? -4.719 -13.773 5.797 1 97.69 50 ASN B CA 1
ATOM 1445 C C . ASN B 1 50 ? -5.805 -12.734 5.535 1 97.69 50 ASN B C 1
ATOM 1447 O O . ASN B 1 50 ? -6.844 -13.047 4.949 1 97.69 50 ASN B O 1
ATOM 1451 N N . ARG B 1 51 ? -5.645 -11.555 6.035 1 98.19 51 ARG B N 1
ATOM 1452 C CA . ARG B 1 51 ? -6.621 -10.477 5.922 1 98.19 51 ARG B CA 1
ATOM 1453 C C . ARG B 1 51 ? -6.871 -10.109 4.461 1 98.19 51 ARG B C 1
ATOM 1455 O O . ARG B 1 51 ? -7.996 -9.789 4.078 1 98.19 51 ARG B O 1
ATOM 1462 N N . THR B 1 52 ? -5.797 -10.109 3.652 1 98.69 52 THR B N 1
ATOM 1463 C CA . THR B 1 52 ? -5.945 -9.828 2.229 1 98.69 52 THR B CA 1
ATOM 1464 C C . THR B 1 52 ? -6.953 -10.781 1.593 1 98.69 52 THR B C 1
ATOM 1466 O O . THR B 1 52 ? -7.906 -10.344 0.944 1 98.69 52 THR B O 1
ATOM 1469 N N . PHE B 1 53 ? -6.777 -12.039 1.853 1 98.81 53 PHE B N 1
ATOM 1470 C CA . PHE B 1 53 ? -7.68 -13.023 1.264 1 98.81 53 PHE B CA 1
ATOM 1471 C C . PHE B 1 53 ? -9.086 -12.875 1.825 1 98.81 53 PHE B C 1
ATOM 1473 O O . PHE B 1 53 ? -10.07 -12.961 1.084 1 98.81 53 PHE B O 1
ATOM 1480 N N . SER B 1 54 ? -9.156 -12.711 3.139 1 98.75 54 SER B N 1
ATOM 1481 C CA . SER B 1 54 ? -10.461 -12.508 3.762 1 98.75 54 SER B CA 1
ATOM 1482 C C . SER B 1 54 ? -11.195 -11.328 3.133 1 98.75 54 SER B C 1
ATOM 1484 O O . SER B 1 54 ? -12.375 -11.438 2.793 1 98.75 54 SER B O 1
ATOM 1486 N N . ASN B 1 55 ? -10.547 -10.188 2.957 1 98.88 55 ASN B N 1
ATOM 1487 C CA . ASN B 1 55 ? -11.148 -9.023 2.316 1 98.88 55 ASN B CA 1
ATOM 1488 C C . ASN B 1 55 ? -11.672 -9.352 0.919 1 98.88 55 ASN B C 1
ATOM 1490 O O . ASN B 1 55 ? -12.781 -8.969 0.556 1 98.88 55 ASN B O 1
ATOM 1494 N N . LEU B 1 56 ? -10.883 -10.117 0.152 1 98.88 56 LEU B N 1
ATOM 1495 C CA . LEU B 1 56 ? -11.195 -10.398 -1.245 1 98.88 56 LEU B CA 1
ATOM 1496 C C . LEU B 1 56 ? -12.438 -11.273 -1.36 1 98.88 56 LEU B C 1
ATOM 1498 O O . LEU B 1 56 ? -13.07 -11.32 -2.414 1 98.88 56 LEU B O 1
ATOM 1502 N N . GLN B 1 57 ? -12.789 -11.953 -0.254 1 98.75 57 GLN B N 1
ATOM 1503 C CA . GLN B 1 57 ? -13.984 -12.789 -0.277 1 98.75 57 GLN B CA 1
ATOM 1504 C C . GLN B 1 57 ? -15.25 -11.938 -0.189 1 98.75 57 GLN B C 1
ATOM 1506 O O . GLN B 1 57 ? -16.344 -12.414 -0.49 1 98.75 57 GLN B O 1
ATOM 1511 N N . GLU B 1 58 ? -15.148 -10.68 0.18 1 98.75 58 GLU B N 1
ATOM 1512 C CA . GLU B 1 58 ? -16.344 -9.859 0.361 1 98.75 58 GLU B CA 1
ATOM 1513 C C . GLU B 1 58 ? -16.25 -8.562 -0.427 1 98.75 58 GLU B C 1
ATOM 1515 O O . GLU B 1 58 ? -17.25 -7.855 -0.593 1 98.75 58 GLU B O 1
ATOM 1520 N N . ASN B 1 59 ? -15.148 -8.156 -0.909 1 98.81 59 ASN B N 1
ATOM 1521 C CA . ASN B 1 59 ? -14.875 -6.992 -1.748 1 98.81 59 ASN B CA 1
ATOM 1522 C C . ASN B 1 59 ? -13.875 -7.324 -2.85 1 98.81 59 ASN B C 1
ATOM 1524 O O . ASN B 1 59 ? -12.695 -7.555 -2.574 1 98.81 59 ASN B O 1
ATOM 1528 N N . PRO B 1 60 ? -14.25 -7.281 -4.07 1 98.88 60 PRO B N 1
ATOM 1529 C CA . PRO B 1 60 ? -13.422 -7.832 -5.145 1 98.88 60 PRO B CA 1
ATOM 1530 C C . PRO B 1 60 ? -12.312 -6.875 -5.578 1 98.88 60 PRO B C 1
ATOM 1532 O O . PRO B 1 60 ? -11.469 -7.234 -6.402 1 98.88 60 PRO B O 1
ATOM 1535 N N . TYR B 1 61 ? -12.289 -5.699 -5.062 1 98.94 61 TYR B N 1
ATOM 1536 C CA . TYR B 1 61 ? -11.344 -4.703 -5.555 1 98.94 61 TYR B CA 1
ATOM 1537 C C . TYR B 1 61 ? -10.031 -4.77 -4.789 1 98.94 61 TYR B C 1
ATOM 1539 O O . TYR B 1 61 ? -10.023 -4.973 -3.572 1 98.94 61 TYR B O 1
ATOM 1547 N N . ALA B 1 62 ? -8.961 -4.598 -5.492 1 98.94 62 ALA B N 1
ATOM 1548 C CA . ALA B 1 62 ? -7.602 -4.527 -4.965 1 98.94 62 ALA B CA 1
ATOM 1549 C C . ALA B 1 62 ? -6.742 -3.564 -5.781 1 98.94 62 ALA B C 1
ATOM 1551 O O . ALA B 1 62 ? -7.176 -3.07 -6.824 1 98.94 62 ALA B O 1
ATOM 1552 N N . MET B 1 63 ? -5.598 -3.242 -5.277 1 98.81 63 MET B N 1
ATOM 1553 C CA . MET B 1 63 ? -4.617 -2.424 -5.98 1 98.81 63 MET B CA 1
ATOM 1554 C C . MET B 1 63 ? -3.197 -2.893 -5.676 1 98.81 63 MET B C 1
ATOM 1556 O O . MET B 1 63 ? -2.852 -3.127 -4.516 1 98.81 63 MET B O 1
ATOM 1560 N N . PHE B 1 64 ? -2.457 -3.141 -6.672 1 98.94 64 PHE B N 1
ATOM 1561 C CA . PHE B 1 64 ? -1.061 -3.525 -6.512 1 98.94 64 PHE B CA 1
ATOM 1562 C C . PHE B 1 64 ? -0.135 -2.396 -6.949 1 98.94 64 PHE B C 1
ATOM 1564 O O . PHE B 1 64 ? -0.164 -1.975 -8.109 1 98.94 64 PHE B O 1
ATOM 1571 N N . LEU B 1 65 ? 0.632 -1.882 -6.07 1 98.88 65 LEU B N 1
ATOM 1572 C CA . LEU B 1 65 ? 1.589 -0.801 -6.281 1 98.88 65 LEU B CA 1
ATOM 1573 C C . LEU B 1 65 ? 3.01 -1.345 -6.387 1 98.88 65 LEU B C 1
ATOM 1575 O O . LEU B 1 65 ? 3.467 -2.076 -5.508 1 98.88 65 LEU B O 1
ATOM 1579 N N . ILE B 1 66 ? 3.678 -1.114 -7.488 1 98.75 66 ILE B N 1
ATOM 1580 C CA . ILE B 1 66 ? 5.094 -1.423 -7.66 1 98.75 66 ILE B CA 1
ATOM 1581 C C . ILE B 1 66 ? 5.91 -0.133 -7.625 1 98.75 66 ILE B C 1
ATOM 1583 O O . ILE B 1 66 ? 5.578 0.836 -8.312 1 98.75 66 ILE B O 1
ATOM 1587 N N . MET B 1 67 ? 6.988 -0.176 -6.816 1 98.25 67 MET B N 1
ATOM 1588 C CA . MET B 1 67 ? 7.773 1.052 -6.73 1 98.25 67 MET B CA 1
ATOM 1589 C C . MET B 1 67 ? 9.266 0.753 -6.832 1 98.25 67 MET B C 1
ATOM 1591 O O . MET B 1 67 ? 9.719 -0.303 -6.391 1 98.25 67 MET B O 1
ATOM 1595 N N . GLU B 1 68 ? 9.984 1.63 -7.379 1 97.19 68 GLU B N 1
ATOM 1596 C CA . GLU B 1 68 ? 11.445 1.7 -7.449 1 97.19 68 GLU B CA 1
ATOM 1597 C C . GLU B 1 68 ? 11.953 3.043 -6.938 1 97.19 68 GLU B C 1
ATOM 1599 O O . GLU B 1 68 ? 11.984 4.027 -7.68 1 97.19 68 GLU B O 1
ATOM 1604 N N . PRO B 1 69 ? 12.406 2.99 -5.676 1 94.56 69 PRO B N 1
ATOM 1605 C CA . PRO B 1 69 ? 12.852 4.266 -5.117 1 94.56 69 PRO B CA 1
ATOM 1606 C C . PRO B 1 69 ? 13.984 4.902 -5.922 1 94.56 69 PRO B C 1
ATOM 1608 O O . PRO B 1 69 ? 14.844 4.191 -6.449 1 94.56 69 PRO B O 1
ATOM 1611 N N . GLY B 1 70 ? 13.922 6.223 -6.02 1 92.69 70 GLY B N 1
ATOM 1612 C CA . GLY B 1 70 ? 14.938 7.035 -6.664 1 92.69 70 GLY B CA 1
ATOM 1613 C C . GLY B 1 70 ? 15.547 8.07 -5.738 1 92.69 70 GLY B C 1
ATOM 1614 O O . GLY B 1 70 ? 15.281 8.07 -4.535 1 92.69 70 GLY B O 1
ATOM 1615 N N . ALA B 1 71 ? 16.406 8.945 -6.32 1 90.62 71 ALA B N 1
ATOM 1616 C CA . ALA B 1 71 ? 17.141 9.938 -5.535 1 90.62 71 ALA B CA 1
ATOM 1617 C C . ALA B 1 71 ? 16.188 10.938 -4.895 1 90.62 71 ALA B C 1
ATOM 1619 O O . ALA B 1 71 ? 16.438 11.445 -3.803 1 90.62 71 ALA B O 1
ATOM 1620 N N . ASP B 1 72 ? 15.148 11.305 -5.594 1 85.81 72 ASP B N 1
ATOM 1621 C CA . ASP B 1 72 ? 14.047 12.125 -5.113 1 85.81 72 ASP B CA 1
ATOM 1622 C C . ASP B 1 72 ? 12.711 11.609 -5.648 1 85.81 72 ASP B C 1
ATOM 1624 O O . ASP B 1 72 ? 12.68 10.711 -6.492 1 85.81 72 ASP B O 1
ATOM 1628 N N . ILE B 1 73 ? 11.586 12.109 -5.137 1 84.25 73 ILE B N 1
ATOM 1629 C CA . ILE B 1 73 ? 10.258 11.562 -5.41 1 84.25 73 ILE B CA 1
ATOM 1630 C C . ILE B 1 73 ? 9.992 11.57 -6.914 1 84.25 73 ILE B C 1
ATOM 1632 O O . ILE B 1 73 ? 9.344 10.664 -7.441 1 84.25 73 ILE B O 1
ATOM 1636 N N . MET B 1 74 ? 10.484 12.57 -7.625 1 85.69 74 MET B N 1
ATOM 1637 C CA . MET B 1 74 ? 10.242 12.664 -9.062 1 85.69 74 MET B CA 1
ATOM 1638 C C . MET B 1 74 ? 11.055 11.625 -9.82 1 85.69 74 MET B C 1
ATOM 1640 O O . MET B 1 74 ? 10.773 11.336 -10.984 1 85.69 74 MET B O 1
ATOM 1644 N N . ALA B 1 75 ? 12.047 11.086 -9.141 1 92.25 75 ALA B N 1
ATOM 1645 C CA . ALA B 1 75 ? 12.906 10.086 -9.773 1 92.25 75 ALA B CA 1
ATOM 1646 C C . ALA B 1 75 ? 12.406 8.68 -9.477 1 92.25 75 ALA B C 1
ATOM 1648 O O . ALA B 1 75 ? 12.938 7.703 -10.016 1 92.25 75 ALA B O 1
ATOM 1649 N N . TRP B 1 76 ? 11.375 8.57 -8.633 1 95.75 76 TRP B N 1
ATOM 1650 C CA . TRP B 1 76 ? 10.828 7.246 -8.367 1 95.75 76 TRP B CA 1
ATOM 1651 C C . TRP B 1 76 ? 10.133 6.691 -9.609 1 95.75 76 TRP B C 1
ATOM 1653 O O . TRP B 1 76 ? 9.453 7.426 -10.328 1 95.75 76 TRP B O 1
ATOM 1663 N N . LYS B 1 77 ? 10.312 5.473 -9.836 1 96.88 77 LYS B N 1
ATOM 1664 C CA . LYS B 1 77 ? 9.602 4.777 -10.906 1 96.88 77 LYS B CA 1
ATOM 1665 C C . LYS B 1 77 ? 8.633 3.742 -10.344 1 96.88 77 LYS B C 1
ATOM 1667 O O . LYS B 1 77 ? 8.797 3.285 -9.211 1 96.88 77 LYS B O 1
ATOM 1672 N N . GLY B 1 78 ? 7.672 3.43 -11.117 1 98.19 78 GLY B N 1
ATOM 1673 C CA . GLY B 1 78 ? 6.711 2.408 -10.727 1 98.19 78 GLY B CA 1
ATOM 1674 C C . GLY B 1 78 ? 5.324 2.645 -11.289 1 98.19 78 GLY B C 1
ATOM 1675 O O . GLY B 1 78 ? 5.121 3.57 -12.078 1 98.19 78 GLY B O 1
ATOM 1676 N N . ILE B 1 79 ? 4.449 1.798 -10.922 1 98.56 79 ILE B N 1
ATOM 1677 C CA . ILE B 1 79 ? 3.092 1.854 -11.453 1 98.56 79 ILE B CA 1
ATOM 1678 C C . ILE B 1 79 ? 2.096 1.444 -10.375 1 98.56 79 ILE B C 1
ATOM 1680 O O . ILE B 1 79 ? 2.467 0.792 -9.391 1 98.56 79 ILE B O 1
ATOM 1684 N N . ARG B 1 80 ? 0.891 1.9 -10.547 1 98.81 80 ARG B N 1
ATOM 1685 C CA . ARG B 1 80 ? -0.281 1.508 -9.773 1 98.81 80 ARG B CA 1
ATOM 1686 C C . ARG B 1 80 ? -1.273 0.732 -10.633 1 98.81 80 ARG B C 1
ATOM 1688 O O . ARG B 1 80 ? -1.776 1.253 -11.633 1 98.81 80 ARG B O 1
ATOM 1695 N N . VAL B 1 81 ? -1.511 -0.493 -10.234 1 98.81 81 VAL B N 1
ATOM 1696 C CA . VAL B 1 81 ? -2.342 -1.399 -11.023 1 98.81 81 VAL B CA 1
ATOM 1697 C C . VAL B 1 81 ? -3.625 -1.718 -10.258 1 98.81 81 VAL B C 1
ATOM 1699 O O . VAL B 1 81 ? -3.592 -2.414 -9.234 1 98.81 81 VAL B O 1
ATOM 1702 N N . TYR B 1 82 ? -4.719 -1.202 -10.734 1 98.94 82 TYR B N 1
ATOM 1703 C CA . TYR B 1 82 ? -6.02 -1.416 -10.109 1 98.94 82 TYR B CA 1
ATOM 1704 C C . TYR B 1 82 ? -6.668 -2.695 -10.617 1 98.94 82 TYR B C 1
ATOM 1706 O O . TYR B 1 82 ? -6.719 -2.932 -11.828 1 98.94 82 TYR B O 1
ATOM 1714 N N . LEU B 1 83 ? -7.191 -3.48 -9.664 1 98.94 83 LEU B N 1
ATOM 1715 C CA . LEU B 1 83 ? -7.562 -4.863 -9.945 1 98.94 83 LEU B CA 1
ATOM 1716 C C . LEU B 1 83 ? -8.977 -5.152 -9.469 1 98.94 83 LEU B C 1
ATOM 1718 O O . LEU B 1 83 ? -9.43 -4.586 -8.469 1 98.94 83 LEU B O 1
ATOM 1722 N N . LYS B 1 84 ? -9.617 -6.023 -10.172 1 98.94 84 LYS B N 1
ATOM 1723 C CA . LYS B 1 84 ? -10.883 -6.605 -9.734 1 98.94 84 LYS B CA 1
ATOM 1724 C C . LYS B 1 84 ? -10.836 -8.125 -9.781 1 98.94 84 LYS B C 1
ATOM 1726 O O . LYS B 1 84 ? -10.492 -8.711 -10.812 1 98.94 84 LYS B O 1
ATOM 1731 N N . LEU B 1 85 ? -11.156 -8.711 -8.695 1 98.94 85 LEU B N 1
ATOM 1732 C CA . LEU B 1 85 ? -11.109 -10.164 -8.57 1 98.94 85 LEU B CA 1
ATOM 1733 C C . LEU B 1 85 ? -12.102 -10.82 -9.523 1 98.94 85 LEU B C 1
ATOM 1735 O O . LEU B 1 85 ? -13.281 -10.477 -9.531 1 98.94 85 LEU B O 1
ATOM 1739 N N . LYS B 1 86 ? -11.609 -11.75 -10.258 1 98.81 86 LYS B N 1
ATOM 1740 C CA . LYS B 1 86 ? -12.453 -12.578 -11.117 1 98.81 86 LYS B CA 1
ATOM 1741 C C . LYS B 1 86 ? -12.82 -13.891 -10.414 1 98.81 86 LYS B C 1
ATOM 1743 O O . LYS B 1 86 ? -13.961 -14.336 -10.492 1 98.81 86 LYS B O 1
ATOM 1748 N N . GLU B 1 87 ? -11.836 -14.484 -9.781 1 98.5 87 GLU B N 1
ATOM 1749 C CA . GLU B 1 87 ? -12.039 -15.742 -9.07 1 98.5 87 GLU B CA 1
ATOM 1750 C C . GLU B 1 87 ? -10.906 -16 -8.078 1 98.5 87 GLU B C 1
ATOM 1752 O O . GLU B 1 87 ? -9.836 -15.414 -8.18 1 98.5 87 GLU B O 1
ATOM 1757 N N . SER B 1 88 ? -11.188 -16.781 -7.102 1 98.62 88 SER B N 1
ATOM 1758 C CA . SER B 1 88 ? -10.188 -17.297 -6.18 1 98.62 88 SER B CA 1
ATOM 1759 C C . SER B 1 88 ? -10.375 -18.797 -5.953 1 98.62 88 SER B C 1
ATOM 1761 O O . SER B 1 88 ? -11.445 -19.344 -6.211 1 98.62 88 SER B O 1
ATOM 1763 N N . ALA B 1 89 ? -9.266 -19.422 -5.613 1 98.5 89 ALA B N 1
ATOM 1764 C CA . ALA B 1 89 ? -9.32 -20.859 -5.391 1 98.5 89 ALA B CA 1
ATOM 1765 C C . ALA B 1 89 ? -8.422 -21.281 -4.23 1 98.5 89 ALA B C 1
ATOM 1767 O O . ALA B 1 89 ? -7.316 -20.766 -4.078 1 98.5 89 ALA B O 1
ATOM 1768 N N . THR B 1 90 ? -8.898 -22.266 -3.406 1 98.56 90 THR B N 1
ATOM 1769 C CA . THR B 1 90 ? -8.102 -22.797 -2.309 1 98.56 90 THR B CA 1
ATOM 1770 C C . THR B 1 90 ? -7.637 -24.219 -2.617 1 98.56 90 THR B C 1
ATOM 1772 O O . THR B 1 90 ? -7.172 -24.938 -1.726 1 98.56 90 THR B O 1
ATOM 1775 N N . SER B 1 91 ? -7.887 -24.609 -3.795 1 98.31 91 SER B N 1
ATOM 1776 C CA . SER B 1 91 ? -7.406 -25.875 -4.355 1 98.31 91 SER B CA 1
ATOM 1777 C C . SER B 1 91 ? -7.336 -25.812 -5.879 1 98.31 91 SER B C 1
ATOM 1779 O O . SER B 1 91 ? -7.719 -24.797 -6.48 1 98.31 91 SER B O 1
ATOM 1781 N N . GLY B 1 92 ? -6.66 -26.781 -6.496 1 97.81 92 GLY B N 1
ATOM 1782 C CA . GLY B 1 92 ? -6.617 -26.859 -7.949 1 97.81 92 GLY B CA 1
ATOM 1783 C C . GLY B 1 92 ? -5.207 -26.844 -8.508 1 97.81 92 GLY B C 1
ATOM 1784 O O . GLY B 1 92 ? -4.246 -26.625 -7.77 1 97.81 92 GLY B O 1
ATOM 1785 N N . GLU B 1 93 ? -5.117 -27.078 -9.773 1 97.38 93 GLU B N 1
ATOM 1786 C CA . GLU B 1 93 ? -3.844 -27.297 -10.453 1 97.38 93 GLU B CA 1
ATOM 1787 C C . GLU B 1 93 ? -2.953 -26.062 -10.375 1 97.38 93 GLU B C 1
ATOM 1789 O O . GLU B 1 93 ? -1.745 -26.172 -10.164 1 97.38 93 GLU B O 1
ATOM 1794 N N . MET B 1 94 ? -3.596 -24.953 -10.531 1 96.12 94 MET B N 1
ATOM 1795 C CA . MET B 1 94 ? -2.812 -23.719 -10.516 1 96.12 94 MET B CA 1
ATOM 1796 C C . MET B 1 94 ? -2.154 -23.516 -9.156 1 96.12 94 MET B C 1
ATOM 1798 O O . MET B 1 94 ? -0.96 -23.219 -9.078 1 96.12 94 MET B O 1
ATOM 1802 N N . LEU B 1 95 ? -2.934 -23.609 -8.172 1 97.69 95 LEU B N 1
ATOM 1803 C CA . LEU B 1 95 ? -2.4 -23.469 -6.82 1 97.69 95 LEU B CA 1
ATOM 1804 C C . LEU B 1 95 ? -1.316 -24.5 -6.543 1 97.69 95 LEU B C 1
ATOM 1806 O O . LEU B 1 95 ? -0.271 -24.172 -5.977 1 97.69 95 LEU B O 1
ATOM 1810 N N . ASP B 1 96 ? -1.484 -25.734 -6.969 1 97.81 96 ASP B N 1
ATOM 1811 C CA . ASP B 1 96 ? -0.504 -26.797 -6.781 1 97.81 96 ASP B CA 1
ATOM 1812 C C . ASP B 1 96 ? 0.812 -26.453 -7.48 1 97.81 96 ASP B C 1
ATOM 1814 O O . ASP B 1 96 ? 1.89 -26.688 -6.926 1 97.81 96 ASP B O 1
ATOM 1818 N N . MET B 1 97 ? 0.676 -25.984 -8.68 1 97.06 97 MET B N 1
ATOM 1819 C CA . MET B 1 97 ? 1.861 -25.609 -9.445 1 97.06 97 MET B CA 1
ATOM 1820 C C . MET B 1 97 ? 2.627 -24.484 -8.758 1 97.06 97 MET B C 1
ATOM 1822 O O . MET B 1 97 ? 3.854 -24.531 -8.648 1 97.06 97 MET B O 1
ATOM 1826 N N . ILE B 1 98 ? 1.904 -23.5 -8.281 1 96.19 98 ILE B N 1
ATOM 1827 C CA . ILE B 1 98 ? 2.521 -22.344 -7.617 1 96.19 98 ILE B CA 1
ATOM 1828 C C . ILE B 1 98 ? 3.215 -22.797 -6.336 1 96.19 98 ILE B C 1
ATOM 1830 O O . ILE B 1 98 ? 4.363 -22.438 -6.078 1 96.19 98 ILE B O 1
ATOM 1834 N N . LYS B 1 99 ? 2.555 -23.609 -5.566 1 97.31 99 LYS B N 1
ATOM 1835 C CA . LYS B 1 99 ? 3.148 -24.125 -4.336 1 97.31 99 LYS B CA 1
ATOM 1836 C C . LYS B 1 99 ? 4.414 -24.922 -4.629 1 97.31 99 LYS B C 1
ATOM 1838 O O . LYS B 1 99 ? 5.406 -24.828 -3.904 1 97.31 99 LYS B O 1
ATOM 1843 N N . SER B 1 100 ? 4.426 -25.688 -5.652 1 97.44 100 SER B N 1
ATOM 1844 C CA . SER B 1 100 ? 5.586 -26.484 -6.039 1 97.44 100 SER B CA 1
ATOM 1845 C C . SER B 1 100 ? 6.766 -25.594 -6.418 1 97.44 100 SER B C 1
ATOM 1847 O O . SER B 1 100 ? 7.902 -25.859 -6.023 1 97.44 100 SER B O 1
ATOM 1849 N N . GLN B 1 101 ? 6.484 -24.578 -7.195 1 95.06 101 GLN B N 1
ATOM 1850 C CA . GLN B 1 101 ? 7.531 -23.641 -7.602 1 95.06 101 GLN B CA 1
ATOM 1851 C C . GLN B 1 101 ? 8.109 -22.906 -6.398 1 95.06 101 GLN B C 1
ATOM 1853 O O . GLN B 1 101 ? 9.328 -22.734 -6.293 1 95.06 101 GLN B O 1
ATOM 1858 N N . ILE B 1 102 ? 7.254 -22.5 -5.469 1 93.88 102 ILE B N 1
ATOM 1859 C CA . ILE B 1 102 ? 7.699 -21.797 -4.273 1 93.88 102 ILE B CA 1
ATOM 1860 C C . ILE B 1 102 ? 8.531 -22.734 -3.398 1 93.88 102 ILE B C 1
ATOM 1862 O O . ILE B 1 102 ? 9.547 -22.312 -2.832 1 93.88 102 ILE B O 1
ATOM 1866 N N . ALA B 1 103 ? 8.094 -23.969 -3.307 1 95.81 103 ALA B N 1
ATOM 1867 C CA . ALA B 1 103 ? 8.844 -24.953 -2.535 1 95.81 103 ALA B CA 1
ATOM 1868 C C . ALA B 1 103 ? 10.273 -25.094 -3.064 1 95.81 103 ALA B C 1
ATOM 1870 O O . ALA B 1 103 ? 11.227 -25.188 -2.287 1 95.81 103 ALA B O 1
ATOM 1871 N N . LYS B 1 104 ? 10.477 -25.031 -4.332 1 95.69 104 LYS B N 1
ATOM 1872 C CA . LYS B 1 104 ? 11.781 -25.156 -4.977 1 95.69 104 LYS B CA 1
ATOM 1873 C C . LYS B 1 104 ? 12.633 -23.906 -4.762 1 95.69 104 LYS B C 1
ATOM 1875 O O . LYS B 1 104 ? 13.844 -24.016 -4.539 1 95.69 104 LYS B O 1
ATOM 1880 N N . MET B 1 105 ? 11.992 -22.75 -4.801 1 89.88 105 MET B N 1
ATOM 1881 C CA . MET B 1 105 ? 12.711 -21.484 -4.789 1 89.88 105 MET B CA 1
ATOM 1882 C C . MET B 1 105 ? 12.961 -21.016 -3.359 1 89.88 105 MET B C 1
ATOM 1884 O O . MET B 1 105 ? 14.008 -20.438 -3.062 1 89.88 105 MET B O 1
ATOM 1888 N N . ALA B 1 106 ? 11.984 -21.188 -2.43 1 88.44 106 ALA B N 1
ATOM 1889 C CA . ALA B 1 106 ? 12.039 -20.562 -1.106 1 88.44 106 ALA B CA 1
ATOM 1890 C C . ALA B 1 106 ? 11.938 -21.625 -0.007 1 88.44 106 ALA B C 1
ATOM 1892 O O . ALA B 1 106 ? 12.047 -21.297 1.179 1 88.44 106 ALA B O 1
ATOM 1893 N N . GLY B 1 107 ? 11.648 -22.891 -0.353 1 91.94 107 GLY B N 1
ATOM 1894 C CA . GLY B 1 107 ? 11.57 -23.969 0.614 1 91.94 107 GLY B CA 1
ATOM 1895 C C . GLY B 1 107 ? 10.148 -24.375 0.946 1 91.94 107 GLY B C 1
ATOM 1896 O O . GLY B 1 107 ? 9.211 -23.625 0.686 1 91.94 107 GLY B O 1
ATOM 1897 N N . GLU B 1 108 ? 9.953 -25.516 1.548 1 95.25 108 GLU B N 1
ATOM 1898 C CA . GLU B 1 108 ? 8.648 -26.109 1.835 1 95.25 108 GLU B CA 1
ATOM 1899 C C . GLU B 1 108 ? 7.867 -25.281 2.836 1 95.25 108 GLU B C 1
ATOM 1901 O O . GLU B 1 108 ? 6.637 -25.203 2.764 1 95.25 108 GLU B O 1
ATOM 1906 N N . GLU B 1 109 ? 8.594 -24.688 3.811 1 91.69 109 GLU B N 1
ATOM 1907 C CA . GLU B 1 109 ? 7.91 -23.875 4.812 1 91.69 109 GLU B CA 1
ATOM 1908 C C . GLU B 1 109 ? 7.234 -22.672 4.172 1 91.69 109 GLU B C 1
ATOM 1910 O O . GLU B 1 109 ? 6.113 -22.312 4.535 1 91.69 109 GLU B O 1
ATOM 1915 N N . ALA B 1 110 ? 7.91 -22.078 3.211 1 90.62 110 ALA B N 1
ATOM 1916 C CA . ALA B 1 110 ? 7.332 -20.969 2.475 1 90.62 110 ALA B CA 1
ATOM 1917 C C . ALA B 1 110 ? 6.109 -21.406 1.675 1 90.62 110 ALA B C 1
ATOM 1919 O O . ALA B 1 110 ? 5.09 -20.703 1.656 1 90.62 110 ALA B O 1
ATOM 1920 N N . ALA B 1 111 ? 6.188 -22.531 1.048 1 95.94 111 ALA B N 1
ATOM 1921 C CA . ALA B 1 111 ? 5.094 -23.062 0.239 1 95.94 111 ALA B CA 1
ATOM 1922 C C . ALA B 1 111 ? 3.861 -23.344 1.095 1 95.94 111 ALA B C 1
ATOM 1924 O O . ALA B 1 111 ? 2.73 -23.156 0.644 1 95.94 111 ALA B O 1
ATOM 1925 N N . LYS B 1 112 ? 4.051 -23.766 2.305 1 95.44 112 LYS B N 1
ATOM 1926 C CA . LYS B 1 112 ? 2.957 -24.109 3.211 1 95.44 112 LYS B CA 1
ATOM 1927 C C . LYS B 1 112 ? 2.15 -22.875 3.594 1 95.44 112 LYS B C 1
ATOM 1929 O O . LYS B 1 112 ? 1.001 -22.984 4.023 1 95.44 112 LYS B O 1
ATOM 1934 N N . MET B 1 113 ? 2.762 -21.719 3.457 1 94.44 113 MET B N 1
ATOM 1935 C CA . MET B 1 113 ? 2.094 -20.484 3.834 1 94.44 113 MET B CA 1
ATOM 1936 C C . MET B 1 113 ? 1.1 -20.047 2.762 1 94.44 113 MET B C 1
ATOM 1938 O O . MET B 1 113 ? 0.266 -19.172 2.998 1 94.44 113 MET B O 1
ATOM 1942 N N . ILE B 1 114 ? 1.201 -20.672 1.6 1 97.75 114 ILE B N 1
ATOM 1943 C CA . ILE B 1 114 ? 0.289 -20.328 0.515 1 97.75 114 ILE B CA 1
ATOM 1944 C C . ILE B 1 114 ? -1.021 -21.094 0.678 1 97.75 114 ILE B C 1
ATOM 1946 O O . ILE B 1 114 ? -1.021 -22.328 0.769 1 97.75 114 ILE B O 1
ATOM 1950 N N . TYR B 1 115 ? -2.059 -20.359 0.655 1 98.38 115 TYR B N 1
ATOM 1951 C CA . TYR B 1 115 ? -3.371 -20.922 0.939 1 98.38 115 TYR B CA 1
ATOM 1952 C C . TYR B 1 115 ? -4.273 -20.859 -0.286 1 98.38 115 TYR B C 1
ATOM 1954 O O . TYR B 1 115 ? -5.09 -21.75 -0.519 1 98.38 115 TYR B O 1
ATOM 1962 N N . ALA B 1 116 ? -4.145 -19.797 -1.072 1 98.81 116 ALA B N 1
ATOM 1963 C CA . ALA B 1 116 ? -5.098 -19.562 -2.154 1 98.81 116 ALA B CA 1
ATOM 1964 C C . ALA B 1 116 ? -4.441 -18.812 -3.314 1 98.81 116 ALA B C 1
ATOM 1966 O O . ALA B 1 116 ? -3.375 -18.219 -3.152 1 98.81 116 ALA B O 1
ATOM 1967 N N . THR B 1 117 ? -5.094 -18.938 -4.434 1 98.69 117 THR B N 1
ATOM 1968 C CA . THR B 1 117 ? -4.812 -18.062 -5.562 1 98.69 117 THR B CA 1
ATOM 1969 C C . THR B 1 117 ? -5.973 -17.094 -5.801 1 98.69 117 THR B C 1
ATOM 1971 O O . THR B 1 117 ? -7.129 -17.438 -5.547 1 98.69 117 THR B O 1
ATOM 1974 N N . ALA B 1 118 ? -5.719 -15.969 -6.152 1 98.88 118 ALA B N 1
ATOM 1975 C CA . ALA B 1 118 ? -6.684 -14.969 -6.605 1 98.88 118 ALA B CA 1
ATOM 1976 C C . ALA B 1 118 ? -6.328 -14.453 -7.996 1 98.88 118 ALA B C 1
ATOM 1978 O O . ALA B 1 118 ? -5.195 -14.023 -8.234 1 98.88 118 ALA B O 1
ATOM 1979 N N . THR B 1 119 ? -7.246 -14.578 -8.922 1 98.88 119 THR B N 1
ATOM 1980 C CA . THR B 1 119 ? -7.07 -14.094 -10.289 1 98.88 119 THR B CA 1
ATOM 1981 C C . THR B 1 119 ? -7.852 -12.805 -10.516 1 98.88 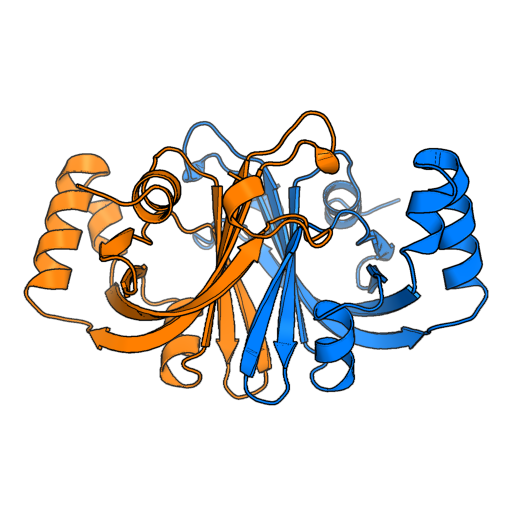119 THR B C 1
ATOM 1983 O O . THR B 1 119 ? -9.055 -12.742 -10.242 1 98.88 119 THR B O 1
ATOM 1986 N N . PHE B 1 120 ? -7.129 -11.812 -11.023 1 98.94 120 PHE B N 1
ATOM 1987 C CA . PHE B 1 120 ? -7.711 -10.484 -11.172 1 98.94 120 PHE B CA 1
ATOM 1988 C C . PHE B 1 120 ? -7.715 -10.055 -12.633 1 98.94 120 PHE B C 1
ATOM 1990 O O . PHE B 1 120 ? -6.84 -10.453 -13.406 1 98.94 120 PHE B O 1
ATOM 1997 N N . GLU B 1 121 ? -8.68 -9.281 -12.969 1 98.88 121 GLU B N 1
ATOM 1998 C CA . GLU B 1 121 ? -8.562 -8.445 -14.156 1 98.88 121 GLU B CA 1
ATOM 1999 C C . GLU B 1 121 ? -8.008 -7.066 -13.812 1 98.88 121 GLU B C 1
ATOM 2001 O O . GLU B 1 121 ? -8.312 -6.516 -12.758 1 98.88 121 GLU B O 1
ATOM 2006 N N . ILE B 1 122 ? -7.195 -6.488 -14.711 1 98.81 122 ILE B N 1
ATOM 2007 C CA . ILE B 1 122 ? -6.711 -5.121 -14.57 1 98.81 122 ILE B CA 1
ATOM 2008 C C . ILE B 1 122 ? -7.785 -4.141 -15.031 1 98.81 122 ILE B C 1
ATOM 2010 O O . ILE B 1 122 ? -8.258 -4.215 -16.156 1 98.81 122 ILE B O 1
ATOM 2014 N N . ILE B 1 123 ? -8.102 -3.189 -14.148 1 98.62 123 ILE B N 1
ATOM 2015 C CA . ILE B 1 123 ? -9.203 -2.32 -14.539 1 98.62 123 ILE B CA 1
ATOM 2016 C C . ILE B 1 123 ? -8.703 -0.892 -14.727 1 98.62 123 ILE B C 1
ATOM 2018 O O . ILE B 1 123 ? -9.391 -0.053 -15.312 1 98.62 123 ILE B O 1
ATOM 2022 N N . GLU B 1 124 ? -7.562 -0.575 -14.281 1 98.31 124 GLU B N 1
ATOM 2023 C CA . GLU B 1 124 ? -6.957 0.74 -14.469 1 98.31 124 GLU B CA 1
ATOM 2024 C C . GLU B 1 124 ? -5.453 0.694 -14.219 1 98.31 124 GLU B C 1
ATOM 2026 O O . GLU B 1 124 ? -4.973 -0.112 -13.414 1 98.31 124 GLU B O 1
ATOM 2031 N N . LEU B 1 125 ? -4.699 1.494 -14.969 1 98.38 125 LEU B N 1
ATOM 2032 C CA . LEU B 1 125 ? -3.262 1.666 -14.797 1 98.38 125 LEU B CA 1
ATOM 2033 C C . LEU B 1 125 ? -2.912 3.135 -14.586 1 98.38 125 LEU B C 1
ATOM 2035 O O . LEU B 1 125 ? -3.385 4.004 -15.32 1 98.38 125 LEU B O 1
ATOM 2039 N N . ARG B 1 126 ? -2.139 3.402 -13.586 1 98.31 126 ARG B N 1
ATOM 2040 C CA . ARG B 1 126 ? -1.651 4.754 -13.336 1 98.31 126 ARG B CA 1
ATOM 2041 C C . ARG B 1 126 ? -0.157 4.75 -13.031 1 98.31 126 ARG B C 1
ATOM 2043 O O . ARG B 1 126 ? 0.386 3.742 -12.57 1 98.31 126 ARG B O 1
ATOM 2050 N N . PRO B 1 127 ? 0.55 5.855 -13.367 1 97.94 127 PRO B N 1
ATOM 2051 C CA . PRO B 1 127 ? 1.936 5.957 -12.906 1 97.94 127 PRO B CA 1
ATOM 2052 C C . PRO B 1 127 ? 2.043 6.043 -11.383 1 97.94 127 PRO B C 1
ATOM 2054 O O . PRO B 1 127 ? 1.065 6.379 -10.711 1 97.94 127 PRO B O 1
ATOM 2057 N N . LEU B 1 128 ? 3.246 5.672 -10.867 1 97.94 128 LEU B N 1
ATOM 2058 C CA . LEU B 1 128 ? 3.471 5.781 -9.43 1 97.94 128 LEU B CA 1
ATOM 2059 C C . LEU B 1 128 ? 3.227 7.211 -8.945 1 97.94 128 LEU B C 1
ATOM 2061 O O . LEU B 1 128 ? 2.434 7.434 -8.031 1 97.94 128 LEU B O 1
ATOM 2065 N N . VAL B 1 129 ? 3.975 8.109 -9.492 1 94.25 129 VAL B N 1
ATOM 2066 C CA . VAL B 1 129 ? 3.764 9.539 -9.312 1 94.25 129 VAL B CA 1
ATOM 2067 C C . VAL B 1 129 ? 3.047 10.117 -10.531 1 94.25 129 VAL B C 1
ATOM 2069 O O . VAL B 1 129 ? 3.631 10.211 -11.617 1 94.25 129 VAL B O 1
ATOM 2072 N N . ASP B 1 130 ? 1.731 10.531 -10.328 1 94.19 130 ASP B N 1
ATOM 2073 C CA . ASP B 1 130 ? 0.889 10.891 -11.461 1 94.19 130 ASP B CA 1
ATOM 2074 C C . ASP B 1 130 ? 0.917 12.398 -11.711 1 94.19 130 ASP B C 1
ATOM 2076 O O . ASP B 1 130 ? 0.255 13.164 -11.008 1 94.19 130 ASP B O 1
ATOM 2080 N N . MET B 1 131 ? 1.675 12.766 -12.664 1 89.75 131 MET B N 1
ATOM 2081 C CA . MET B 1 131 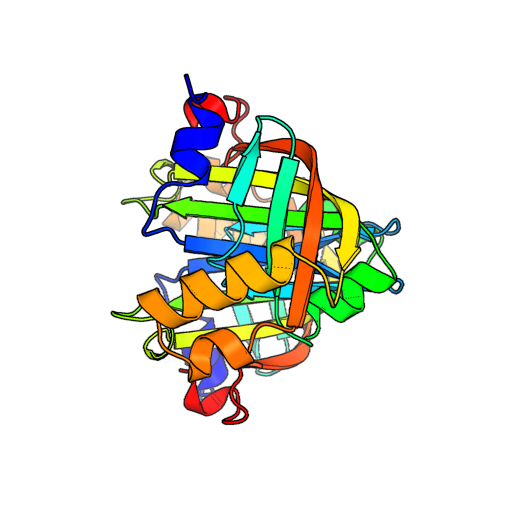? 1.745 14.164 -13.094 1 89.75 131 MET B CA 1
ATOM 2082 C C . MET B 1 131 ? 1.13 14.336 -14.477 1 89.75 131 MET B C 1
ATOM 2084 O O . MET B 1 131 ? 1.457 15.281 -15.195 1 89.75 131 MET B O 1
ATOM 2088 N N . GLY B 1 132 ? 0.357 13.359 -14.836 1 92.38 132 GLY B N 1
ATOM 2089 C CA . GLY B 1 132 ? -0.353 13.445 -16.094 1 92.38 132 GLY B CA 1
ATOM 2090 C C . GLY B 1 132 ? 0.394 12.797 -17.25 1 92.38 132 GLY B C 1
ATOM 2091 O O . GLY B 1 132 ? -0.076 12.805 -18.391 1 92.38 132 GLY B O 1
ATOM 2092 N N . GLN B 1 133 ? 1.528 12.156 -17.125 1 93.62 133 GLN B N 1
ATOM 2093 C CA . GLN B 1 133 ? 2.402 11.656 -18.172 1 93.62 133 GLN B CA 1
ATOM 2094 C C . GLN B 1 133 ? 1.997 10.242 -18.609 1 93.62 133 GLN B C 1
ATOM 2096 O O . GLN B 1 133 ? 2.523 9.711 -19.578 1 93.62 133 GLN B O 1
ATOM 2101 N N . GLY B 1 134 ? 1.083 9.531 -17.922 1 94.75 134 GLY B N 1
ATOM 2102 C CA . GLY B 1 134 ? 0.711 8.148 -18.203 1 94.75 134 GLY B CA 1
ATOM 2103 C C . GLY B 1 134 ? 1.652 7.145 -17.578 1 94.75 134 GLY B C 1
ATOM 2104 O O . GLY B 1 134 ? 2.781 7.48 -17.203 1 94.75 134 GLY B O 1
ATOM 2105 N N . TRP B 1 135 ? 1.172 5.875 -17.469 1 96.38 135 TRP B N 1
ATOM 2106 C CA . TRP B 1 135 ? 1.936 4.855 -16.75 1 96.38 135 TRP B CA 1
ATOM 2107 C C . TRP B 1 135 ? 3.182 4.461 -17.531 1 96.38 135 TRP B C 1
ATOM 2109 O O . TRP B 1 135 ? 4.199 4.09 -16.938 1 96.38 135 TRP B O 1
ATOM 2119 N N . GLU B 1 136 ? 3.166 4.535 -18.844 1 96.31 136 GLU B N 1
ATOM 2120 C CA . GLU B 1 136 ? 4.266 4.086 -19.688 1 96.31 136 GLU B CA 1
ATOM 2121 C C . GLU B 1 136 ? 5.527 4.906 -19.438 1 96.31 136 GLU B C 1
ATOM 2123 O O . GLU B 1 136 ? 6.641 4.387 -19.531 1 96.31 136 GLU B O 1
ATOM 2128 N N . LYS B 1 137 ? 5.348 6.137 -19.141 1 95 137 LYS B N 1
ATOM 2129 C CA . LYS B 1 137 ? 6.484 7.023 -18.906 1 95 137 LYS B CA 1
ATOM 2130 C C . LYS B 1 137 ? 7.012 6.895 -17.484 1 95 137 LYS B C 1
ATOM 2132 O O . LYS B 1 137 ? 7.996 7.543 -17.125 1 95 137 LYS B O 1
ATOM 2137 N N . SER B 1 138 ? 6.402 6.023 -16.672 1 96.38 138 SER B N 1
ATOM 2138 C CA . SER B 1 138 ? 6.758 5.898 -15.266 1 96.38 138 SER B CA 1
ATOM 2139 C C . SER B 1 138 ? 7.586 4.645 -15.016 1 96.38 138 SER B C 1
ATOM 2141 O O . SER B 1 138 ? 7.969 4.363 -13.875 1 96.38 138 SER B O 1
ATOM 2143 N N . ILE B 1 139 ? 7.949 3.865 -16.125 1 95.19 139 ILE B N 1
ATOM 2144 C CA . ILE B 1 139 ? 8.703 2.631 -15.938 1 95.19 139 ILE B CA 1
ATOM 2145 C C . ILE B 1 139 ? 9.883 2.59 -16.906 1 95.19 139 ILE B C 1
ATOM 2147 O O . ILE B 1 139 ? 9.859 3.256 -17.938 1 95.19 139 ILE B O 1
#

Secondary structure (DSSP, 8-state):
---HHHHHHH-SS-EEEEEEE-TT--EEEEE-S--EEEETTEEEEEE-SSHHHHHHTT--EEEEEEEE--SSGGG-EEEEEEEEEEEEESSSHHHHHHHHHHHHHH-HHHHHT--EEEEEEEEEEEESS-SSS-GGGG-/---HHHHHHH-SS-EEEEEEE-TT--EEEEE-S--EEEETTEEEEEE-SSHHHHHHTT--EEEEEEEE--SSGGG-EEEEEEEEEEEEESSSHHHHHHHHHHHHHH-HHHHHT--EEEEEEEEEEEESS-SSS-GGGG-